Protein 1JU5 (pdb70)

Secondary structure (DSSP, 8-state):
--EETT--HHHHHHHHTTPPTTEEEEEE-SSSTTEEEEEEE-SS-EEEEEEE--SSSSPPPPPPSSPPTT-----EEETTEEESSHHHHHHHHHHS-SSSS---EES--/------------/--S-EEESS-B---SSSB--B-TT-EEEEEEE-SSS-EEEEEETTEEEEEESSSEEE---

Foldseek 3Di:
DQEDEPQDPVRLCVLLQVPDWQAWHKYADDPDPQKIWIWTNADRDIDIFIWHAADDPDWDDFDPPPDGDPDDGRFIDGDPDTHRDVVVVLVCQQVDPPDPHHHHDYSPD/DPDPPDPDPDDD/DQFKKFFQAFDQDPPPQADGGGHRGIWGFPDADPVRQWTWTADPVGIGIHGNPRMGGDDD

Sequence (181 aa):
SWYWGRLSRQEAVALLQGQRHGVFLVRDSSTSPGDYVLSVSENSRVSHYIINSSGPRPPVPPSPAQPPPGVSPSRLRIGDQEFDSLPALLEFYKIHYLDTTTLIEPVSREPGPAQPSVNTKDPNLFVALYDFVASGDNTLSITKGEKLRVLGYNHNGEWCEAQTKNGQGWVPSNYITPVNS

Nearest PDB structures (foldseek):
  1ju5-assembly1_A  TM=1.009E+00  e=1.070E-23  Homo sapiens
  2eyv-assembly1_A  TM=7.188E-01  e=1.011E-14  Homo sapiens
  2eyy-assembly1_A  TM=7.669E-01  e=6.465E-14  Homo sapiens
  2dvj-assembly1_A  TM=7.555E-01  e=4.407E-13  Homo sapiens
  1k9a-assembly2_B  TM=8.609E-01  e=3.218E-06  Rattus norvegicus

InterPro domains:
  IPR000980 SH2 domain [PF00017] (13-104)
  IPR000980 SH2 domain [PS50001] (13-118)
  IPR000980 SH2 domain [SM00252] (11-110)
  IPR001452 SH3 domain [PF00018] (138-184)
  IPR001452 SH3 domain [PF07653] (239-293)
  IPR001452 SH3 domain [PR00452] (135-145)
  IPR001452 SH3 domain [PR00452] (149-164)
  IPR001452 SH3 domain [PR00452] (166-175)
  IPR001452 SH3 domain [PR00452] (178-190)
  IPR001452 SH3 domain [PS50002] (132-192)
  IPR001452 SH3 domain [PS50002] (235-296)
  IPR001452 SH3 domain [SM00326] (135-191)
  IPR001452 SH3 domain [SM00326] (238-295)
  IPR035457 CRK, N-terminal SH3 domain [cd11758] (135-189)
  IPR035458 CRK, C-terminal SH3 domain [cd11759] (237-293)
  IPR036028 SH3-like domain superfamily [SSF50044] (61-227)
  IPR036028 SH3-like domain superfamily [SSF50044] (209-300)
  IPR036860 SH2 domain superfamily [G3DSA:3.30.505.10] (1-135)
  IPR036860 SH2 domain superfamily [SSF55550] (10-187)
  IPR051184 Tyrosine-phosphorylated adapter molecule [PTHR19969] (11-301)

GO terms:
  GO:0005515 protein binding (F, IPI)
  GO:0005829 cytosol (C, IDA)
  GO:0005737 cytoplasm (C, IDA)
  GO:0035591 signaling adaptor activity (F, IDA)
  GO:0032956 regulation of actin cytoskeleton organization (P, IDA)
  GO:0048013 ephrin receptor signaling pathway (P, IDA)
  GO:1900026 positive regulation of substrate adhesion-dependent cell spreading (P, IMP)
  GO:0030036 actin cytoskeleton organization (P, IMP)
  GO:0008360 regulation of cell shape (P, IMP)
  GO:0005634 nucleus (C, TAS)
  GO:0006357 regulation of transcription by RNA polymerase II (P, TAS)
  GO:0005829 cytosol (C, TAS)
  GO:0009966 regulation of signal transduction (P, IDA)
  GO:0045309 protein phosphorylated amino acid binding (F, IDA)
  GO:2000146 negative regulation of cell motility (P, IDA)
  GO:0061045 negative regulation of wound healing (P, IDA)
  GO:2000146 negative regulation of cell motility (P, IMP)
  GO:0061045 negative regulation of wound healing (P, IMP)
  GO:0001784 phosphotyrosine residue binding (F, IPI)
  GO:0017124 SH3 domain binding (F, IPI)

Radius of gyration: 19.54 Å; Cα contacts (8 Å, |Δi|>4): 380; chains: 3; bounding box: 59×37×31 Å

Solvent-accessible surface area: 11494 Å² total

CATH classification: 3.30.505.10

Structure (mmCIF, N/CA/C/O backbone):
data_1JU5
#
_entry.id   1JU5
#
_cell.length_a   ?
_cell.length_b   ?
_cell.length_c   ?
_cell.angle_alpha   ?
_cell.angle_beta   ?
_cell.angle_gamma   ?
#
loop_
_entity.id
_entity.type
_entity.pdbx_description
1 polymer Crk
2 polymer Crk
3 polymer Abl
#
loop_
_atom_site.group_PDB
_atom_site.id
_atom_site.type_symbol
_atom_site.label_atom_id
_atom_site.label_alt_id
_atom_site.label_comp_id
_atom_site.label_asym_id
_atom_site.label_entity_id
_atom_site.label_seq_id
_atom_site.pdbx_PDB_ins_code
_atom_site.Cartn_x
_atom_site.Cartn_y
_atom_site.Cartn_z
_atom_site.occupancy
_atom_site.B_iso_or_equiv
_atom_site.auth_seq_id
_atom_site.auth_comp_id
_atom_site.auth_asym_id
_atom_site.auth_atom_id
_atom_site.pdbx_PDB_model_num
ATOM 1 N N . SER A 1 1 ? -10.360 -11.383 8.242 1.00 0.00 12 SER A N 1
ATOM 2 C CA . SER A 1 1 ? -11.791 -11.459 7.848 1.00 0.00 12 SER A CA 1
ATOM 3 C C . SER A 1 1 ? -12.122 -10.428 6.773 1.00 0.00 12 SER A C 1
ATOM 4 O O . SER A 1 1 ? -12.747 -10.750 5.762 1.00 0.00 12 SER A O 1
ATOM 14 N N . TRP A 1 2 ? -11.699 -9.189 6.999 1.00 0.00 13 TRP A N 1
ATOM 15 C CA . TRP A 1 2 ? -11.950 -8.110 6.050 1.00 0.00 13 TRP A CA 1
ATOM 16 C C . TRP A 1 2 ? -10.792 -7.957 5.066 1.00 0.00 13 TRP A C 1
ATOM 17 O O . TRP A 1 2 ? -10.946 -7.354 4.005 1.00 0.00 13 TRP A O 1
ATOM 38 N N . TYR A 1 3 ? -9.631 -8.501 5.424 1.00 0.00 14 TYR A N 1
ATOM 39 C CA . TYR A 1 3 ? -8.452 -8.415 4.570 1.00 0.00 14 TYR A CA 1
ATOM 40 C C . TYR A 1 3 ? -8.465 -9.507 3.504 1.00 0.00 14 TYR A C 1
ATOM 41 O O . TYR A 1 3 ? -8.043 -10.637 3.752 1.00 0.00 14 TYR A O 1
ATOM 59 N N . TRP A 1 4 ? -8.947 -9.160 2.314 1.00 0.00 15 TRP A N 1
ATOM 60 C CA . TRP A 1 4 ? -9.010 -10.108 1.207 1.00 0.00 15 TRP A CA 1
ATOM 61 C C . TRP A 1 4 ? -7.852 -9.882 0.239 1.00 0.00 15 TRP A C 1
ATOM 62 O O . TRP A 1 4 ? -7.809 -8.875 -0.467 1.00 0.00 15 TRP A O 1
ATOM 83 N N . GLY A 1 5 ? -6.914 -10.823 0.215 1.00 0.00 16 GLY A N 1
ATOM 84 C CA . GLY A 1 5 ? -5.767 -10.702 -0.667 1.00 0.00 16 GLY A CA 1
ATOM 85 C C . GLY A 1 5 ? -5.923 -11.503 -1.945 1.00 0.00 16 GLY A C 1
ATOM 86 O O . GLY A 1 5 ? -6.306 -12.673 -1.910 1.00 0.00 16 GLY A O 1
ATOM 90 N N . ARG A 1 6 ? -5.622 -10.870 -3.076 1.00 0.00 17 ARG A N 1
ATOM 91 C CA . ARG A 1 6 ? -5.724 -11.524 -4.377 1.00 0.00 17 ARG A CA 1
ATOM 92 C C . ARG A 1 6 ? -7.181 -11.684 -4.798 1.00 0.00 17 ARG A C 1
ATOM 93 O O . ARG A 1 6 ? -7.519 -12.582 -5.569 1.00 0.00 17 ARG A O 1
ATOM 114 N N . LEU A 1 7 ? -8.041 -10.808 -4.288 1.00 0.00 18 LEU A N 1
ATOM 115 C CA . LEU A 1 7 ? -9.461 -10.855 -4.614 1.00 0.00 18 LEU A CA 1
ATOM 116 C C . LEU A 1 7 ? -9.735 -10.181 -5.955 1.00 0.00 18 LEU A C 1
ATOM 117 O O . LEU A 1 7 ? -9.543 -8.975 -6.106 1.00 0.00 18 LEU A O 1
ATOM 133 N N . SER A 1 8 ? -10.185 -10.969 -6.926 1.00 0.00 19 SER A N 1
ATOM 134 C CA . SER A 1 8 ? -10.485 -10.450 -8.255 1.00 0.00 19 SER A CA 1
ATOM 135 C C . SER A 1 8 ? -11.696 -9.523 -8.217 1.00 0.00 19 SER A C 1
ATOM 136 O O . SER A 1 8 ? -12.623 -9.729 -7.433 1.00 0.00 19 SER A O 1
ATOM 144 N N . ARG A 1 9 ? -11.682 -8.502 -9.068 1.00 0.00 20 ARG A N 1
ATOM 145 C CA . ARG A 1 9 ? -12.779 -7.544 -9.131 1.00 0.00 20 ARG A CA 1
ATOM 146 C C . ARG A 1 9 ? -14.108 -8.255 -9.365 1.00 0.00 20 ARG A C 1
ATOM 147 O O . ARG A 1 9 ? -15.080 -8.029 -8.644 1.00 0.00 20 ARG A O 1
ATOM 168 N N . GLN A 1 10 ? -14.144 -9.114 -10.379 1.00 0.00 21 GLN A N 1
ATOM 169 C CA . GLN A 1 10 ? -15.354 -9.858 -10.707 1.00 0.00 21 GLN A CA 1
ATOM 170 C C . GLN A 1 10 ? -15.838 -10.665 -9.507 1.00 0.00 21 GLN A C 1
ATOM 171 O O . GLN A 1 10 ? -17.038 -10.869 -9.327 1.00 0.00 21 GLN A O 1
ATOM 185 N N . GLU A 1 11 ? -14.895 -11.119 -8.688 1.00 0.00 22 GLU A N 1
ATOM 186 C CA . GLU A 1 11 ? -15.225 -11.902 -7.503 1.00 0.00 22 GLU A CA 1
ATOM 187 C C . GLU A 1 11 ? -15.909 -11.033 -6.453 1.00 0.00 22 GLU A C 1
ATOM 188 O O . GLU A 1 11 ? -16.985 -11.370 -5.959 1.00 0.00 22 GLU A O 1
ATOM 200 N N . ALA A 1 12 ? -15.278 -9.912 -6.118 1.00 0.00 23 ALA A N 1
ATOM 201 C CA . ALA A 1 12 ? -15.827 -8.994 -5.127 1.00 0.00 23 ALA A CA 1
ATOM 202 C C . ALA A 1 12 ? -17.286 -8.671 -5.430 1.00 0.00 23 ALA A C 1
ATOM 203 O O . ALA A 1 12 ? -18.163 -8.876 -4.593 1.00 0.00 23 ALA A O 1
ATOM 210 N N . VAL A 1 13 ? -17.538 -8.170 -6.635 1.00 0.00 24 VAL A N 1
ATOM 211 C CA . VAL A 1 13 ? -18.892 -7.824 -7.050 1.00 0.00 24 VAL A CA 1
ATOM 212 C C . VAL A 1 13 ? -19.826 -9.022 -6.923 1.00 0.00 24 VAL A C 1
ATOM 213 O O . VAL A 1 13 ? -20.940 -8.904 -6.413 1.00 0.00 24 VAL A O 1
ATOM 226 N N . ALA A 1 14 ? -19.364 -10.177 -7.393 1.00 0.00 25 ALA A N 1
ATOM 227 C CA . ALA A 1 14 ? -20.156 -11.400 -7.335 1.00 0.00 25 ALA A CA 1
ATOM 228 C C . ALA A 1 14 ? -20.484 -11.784 -5.895 1.00 0.00 25 ALA A C 1
ATOM 229 O O . ALA A 1 14 ? -21.433 -12.526 -5.643 1.00 0.00 25 ALA A O 1
ATOM 236 N N . LEU A 1 15 ? -19.695 -11.277 -4.952 1.00 0.00 26 LEU A N 1
ATOM 237 C CA . LEU A 1 15 ? -19.907 -11.573 -3.540 1.00 0.00 26 LEU A CA 1
ATOM 238 C C . LEU A 1 15 ? -20.805 -10.524 -2.891 1.00 0.00 26 LEU A C 1
ATOM 239 O O . LEU A 1 15 ? -21.709 -10.856 -2.125 1.00 0.00 26 LEU A O 1
ATOM 255 N N . LEU A 1 16 ? -20.550 -9.258 -3.205 1.00 0.00 27 LEU A N 1
ATOM 256 C CA . LEU A 1 16 ? -21.337 -8.161 -2.653 1.00 0.00 27 LEU A CA 1
ATOM 257 C C . LEU A 1 16 ? -22.667 -8.019 -3.387 1.00 0.00 27 LEU A C 1
ATOM 258 O O . LEU A 1 16 ? -23.631 -7.480 -2.843 1.00 0.00 27 LEU A O 1
ATOM 274 N N . GLN A 1 17 ? -22.714 -8.505 -4.624 1.00 0.00 28 GLN A N 1
ATOM 275 C CA . GLN A 1 17 ? -23.928 -8.430 -5.428 1.00 0.00 28 GLN A CA 1
ATOM 276 C C . GLN A 1 17 ? -25.130 -8.955 -4.648 1.00 0.00 28 GLN A C 1
ATOM 277 O O . GLN A 1 17 ? -25.161 -10.117 -4.243 1.00 0.00 28 GLN A O 1
ATOM 291 N N . GLY A 1 18 ? -26.118 -8.090 -4.441 1.00 0.00 29 GLY A N 1
ATOM 292 C CA . GLY A 1 18 ? -27.307 -8.485 -3.709 1.00 0.00 29 GLY A CA 1
ATOM 293 C C . GLY A 1 18 ? -27.090 -8.525 -2.205 1.00 0.00 29 GLY A C 1
ATOM 294 O O . GLY A 1 18 ? -27.941 -9.020 -1.466 1.00 0.00 29 GLY A O 1
ATOM 298 N N . GLN A 1 19 ? -25.952 -8.006 -1.749 1.00 0.00 30 GLN A N 1
ATOM 299 C CA . GLN A 1 19 ? -25.638 -7.990 -0.325 1.00 0.00 30 GLN A CA 1
ATOM 300 C C . GLN A 1 19 ? -26.138 -6.711 0.330 1.00 0.00 30 GLN A C 1
ATOM 301 O O . GLN A 1 19 ? -25.867 -5.607 -0.143 1.00 0.00 30 GLN A O 1
ATOM 315 N N . ARG A 1 20 ? -26.867 -6.872 1.427 1.00 0.00 31 ARG A N 1
ATOM 316 C CA . ARG A 1 20 ? -27.409 -5.739 2.165 1.00 0.00 31 ARG A CA 1
ATOM 317 C C . ARG A 1 20 ? -26.324 -4.696 2.428 1.00 0.00 31 ARG A C 1
ATOM 318 O O . ARG A 1 20 ? -25.134 -4.977 2.284 1.00 0.00 31 ARG A O 1
ATOM 339 N N . HIS A 1 21 ? -26.740 -3.490 2.802 1.00 0.00 32 HIS A N 1
ATOM 340 C CA . HIS A 1 21 ? -25.798 -2.407 3.070 1.00 0.00 32 HIS A CA 1
ATOM 341 C C . HIS A 1 21 ? -24.987 -2.679 4.334 1.00 0.00 32 HIS A C 1
ATOM 342 O O . HIS A 1 21 ? -25.472 -3.307 5.274 1.00 0.00 32 HIS A O 1
ATOM 357 N N . GLY A 1 22 ? -23.747 -2.201 4.347 1.00 0.00 33 GLY A N 1
ATOM 358 C CA . GLY A 1 22 ? -22.887 -2.403 5.498 1.00 0.00 33 GLY A CA 1
ATOM 359 C C . GLY A 1 22 ? -21.751 -3.368 5.213 1.00 0.00 33 GLY A C 1
ATOM 360 O O . GLY A 1 22 ? -20.757 -3.396 5.938 1.00 0.00 33 GLY A O 1
ATOM 364 N N . VAL A 1 23 ? -21.898 -4.161 4.156 1.00 0.00 34 VAL A N 1
ATOM 365 C CA . VAL A 1 23 ? -20.876 -5.130 3.779 1.00 0.00 34 VAL A CA 1
ATOM 366 C C . VAL A 1 23 ? -19.737 -4.460 3.018 1.00 0.00 34 VAL A C 1
ATOM 367 O O . VAL A 1 23 ? -19.958 -3.813 1.994 1.00 0.00 34 VAL A O 1
ATOM 380 N N . PHE A 1 24 ? -18.519 -4.621 3.524 1.00 0.00 35 PHE A N 1
ATOM 381 C CA . PHE A 1 24 ? -17.344 -4.031 2.892 1.00 0.00 35 PHE A CA 1
ATOM 382 C C . PHE A 1 24 ? -16.118 -4.917 3.085 1.00 0.00 35 PHE A C 1
ATOM 383 O O . PHE A 1 24 ? -16.071 -5.735 4.003 1.00 0.00 35 PHE A O 1
ATOM 400 N N . LEU A 1 25 ? -15.128 -4.750 2.214 1.00 0.00 36 LEU A N 1
ATOM 401 C CA . LEU A 1 25 ? -13.902 -5.537 2.292 1.00 0.00 36 LEU A CA 1
ATOM 402 C C . LEU A 1 25 ? -12.802 -4.923 1.432 1.00 0.00 36 LEU A C 1
ATOM 403 O O . LEU A 1 25 ? -13.077 -4.284 0.417 1.00 0.00 36 LEU A O 1
ATOM 419 N N . VAL A 1 26 ? -11.554 -5.126 1.843 1.00 0.00 37 VAL A N 1
ATOM 420 C CA . VAL A 1 26 ? -10.412 -4.598 1.108 1.00 0.00 37 VAL A CA 1
ATOM 421 C C . VAL A 1 26 ? -9.905 -5.615 0.089 1.00 0.00 37 VAL A C 1
ATOM 422 O O . VAL A 1 26 ? -9.975 -6.823 0.318 1.00 0.00 37 VAL A O 1
ATOM 435 N N . ARG A 1 27 ? -9.398 -5.123 -1.036 1.00 0.00 38 ARG A N 1
ATOM 436 C CA . ARG A 1 27 ? -8.885 -5.997 -2.085 1.00 0.00 38 ARG A CA 1
ATOM 437 C C . ARG A 1 27 ? -7.804 -5.296 -2.901 1.00 0.00 38 ARG A C 1
ATOM 438 O O . ARG A 1 27 ? -7.848 -4.082 -3.094 1.00 0.00 38 ARG A O 1
ATOM 459 N N . ASP A 1 28 ? -6.836 -6.070 -3.379 1.00 0.00 39 ASP A N 1
ATOM 460 C CA . ASP A 1 28 ? -5.744 -5.523 -4.176 1.00 0.00 39 ASP A CA 1
ATOM 461 C C . ASP A 1 28 ? -6.240 -5.093 -5.553 1.00 0.00 39 ASP A C 1
ATOM 462 O O . ASP A 1 28 ? -6.905 -5.858 -6.250 1.00 0.00 39 ASP A O 1
ATOM 471 N N . SER A 1 29 ? -5.911 -3.864 -5.938 1.00 0.00 40 SER A N 1
ATOM 472 C CA . SER A 1 29 ? -6.323 -3.334 -7.233 1.00 0.00 40 SER A CA 1
ATOM 473 C C . SER A 1 29 ? -5.692 -4.129 -8.372 1.00 0.00 40 SER A C 1
ATOM 474 O O . SER A 1 29 ? -4.615 -4.704 -8.218 1.00 0.00 40 SER A O 1
ATOM 482 N N . SER A 1 30 ? -6.371 -4.158 -9.515 1.00 0.00 41 SER A N 1
ATOM 483 C CA . SER A 1 30 ? -5.876 -4.884 -10.679 1.00 0.00 41 SER A CA 1
ATOM 484 C C . SER A 1 30 ? -4.907 -4.027 -11.487 1.00 0.00 41 SER A C 1
ATOM 485 O O . SER A 1 30 ? -3.808 -4.466 -11.824 1.00 0.00 41 SER A O 1
ATOM 493 N N . THR A 1 31 ? -5.322 -2.803 -11.796 1.00 0.00 42 THR A N 1
ATOM 494 C CA . THR A 1 31 ? -4.490 -1.886 -12.566 1.00 0.00 42 THR A CA 1
ATOM 495 C C . THR A 1 31 ? -3.687 -0.968 -11.650 1.00 0.00 42 THR A C 1
ATOM 496 O O . THR A 1 31 ? -3.282 0.124 -12.051 1.00 0.00 42 THR A O 1
ATOM 507 N N . SER A 1 32 ? -3.460 -1.416 -10.420 1.00 0.00 43 SER A N 1
ATOM 508 C CA . SER A 1 32 ? -2.704 -0.634 -9.448 1.00 0.00 43 SER A CA 1
ATOM 509 C C . SER A 1 32 ? -1.896 -1.546 -8.527 1.00 0.00 43 SER A C 1
ATOM 510 O O . SER A 1 32 ? -2.425 -2.081 -7.552 1.00 0.00 43 SER A O 1
ATOM 518 N N . PRO A 1 33 ? -0.598 -1.738 -8.823 1.00 0.00 44 PRO A N 1
ATOM 519 C CA . PRO A 1 33 ? 0.278 -2.591 -8.013 1.00 0.00 44 PRO A CA 1
ATOM 520 C C . PRO A 1 33 ? 0.512 -2.021 -6.619 1.00 0.00 44 PRO A C 1
ATOM 521 O O . PRO A 1 33 ? 0.738 -0.822 -6.458 1.00 0.00 44 PRO A O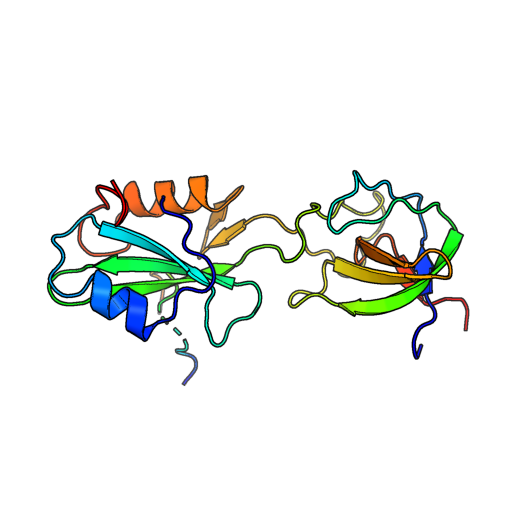 1
ATOM 532 N N . GLY A 1 34 ? 0.455 -2.888 -5.613 1.00 0.00 45 GLY A N 1
ATOM 533 C CA . GLY A 1 34 ? 0.663 -2.452 -4.245 1.00 0.00 45 GLY A CA 1
ATOM 534 C C . GLY A 1 34 ? -0.357 -1.421 -3.805 1.00 0.00 45 GLY A C 1
ATOM 535 O O . GLY A 1 34 ? -0.046 -0.525 -3.021 1.00 0.00 45 GLY A O 1
ATOM 539 N N . ASP A 1 35 ? -1.579 -1.547 -4.312 1.00 0.00 46 ASP A N 1
ATOM 540 C CA . ASP A 1 35 ? -2.649 -0.619 -3.968 1.00 0.00 46 ASP A CA 1
ATOM 541 C C . ASP A 1 35 ? -3.899 -1.370 -3.520 1.00 0.00 46 ASP A C 1
ATOM 542 O O . ASP A 1 35 ? -4.327 -2.325 -4.168 1.00 0.00 46 ASP A O 1
ATOM 551 N N . TYR A 1 36 ? -4.480 -0.931 -2.408 1.00 0.00 47 TYR A N 1
ATOM 552 C CA . TYR A 1 36 ? -5.681 -1.562 -1.873 1.00 0.00 47 TYR A CA 1
ATOM 553 C C . TYR A 1 36 ? -6.935 -0.871 -2.397 1.00 0.00 47 TYR A C 1
ATOM 554 O O . TYR A 1 36 ? -6.862 0.206 -2.989 1.00 0.00 47 TYR A O 1
ATOM 572 N N . VAL A 1 37 ? -8.085 -1.498 -2.176 1.00 0.00 48 VAL A N 1
ATOM 573 C CA . VAL A 1 37 ? -9.355 -0.946 -2.627 1.00 0.00 48 VAL A CA 1
ATOM 574 C C . VAL A 1 37 ? -10.464 -1.231 -1.620 1.00 0.00 48 VAL A C 1
ATOM 575 O O . VAL A 1 37 ? -10.582 -2.345 -1.111 1.00 0.00 48 VAL A O 1
ATOM 588 N N . LEU A 1 38 ? -11.275 -0.217 -1.336 1.00 0.00 49 LEU A N 1
ATOM 589 C CA . LEU A 1 38 ? -12.373 -0.358 -0.386 1.00 0.00 49 LEU A CA 1
ATOM 590 C C . LEU A 1 38 ? -13.660 -0.758 -1.098 1.00 0.00 49 LEU A C 1
ATOM 591 O O . LEU A 1 38 ? -14.228 0.024 -1.861 1.00 0.00 49 LEU A O 1
ATOM 607 N N . SER A 1 39 ? -14.117 -1.979 -0.842 1.00 0.00 50 SER A N 1
ATOM 608 C CA . SER A 1 39 ? -15.339 -2.482 -1.458 1.00 0.00 50 SER A CA 1
ATOM 609 C C . SER A 1 39 ? -16.539 -2.254 -0.545 1.00 0.00 50 SER A C 1
ATOM 610 O O . SER A 1 39 ? -16.455 -2.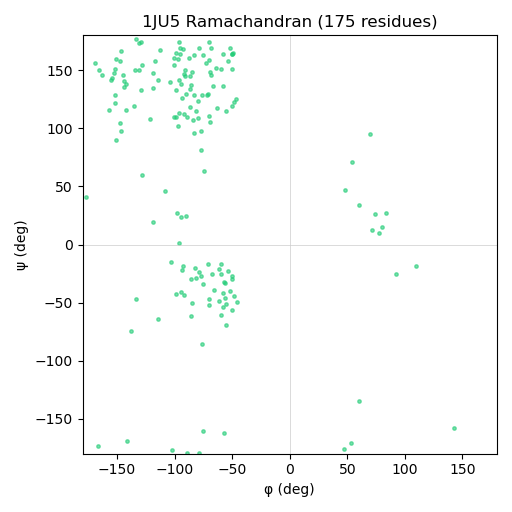449 0.667 1.00 0.00 50 SER A O 1
ATOM 618 N N . VAL A 1 40 ? -17.654 -1.838 -1.136 1.00 0.00 51 VAL A N 1
ATOM 619 C CA . VAL A 1 40 ? -18.872 -1.581 -0.376 1.00 0.00 51 VAL A CA 1
ATOM 620 C C . VAL A 1 40 ? -20.112 -1.808 -1.234 1.00 0.00 51 VAL A C 1
ATOM 621 O O . VAL A 1 40 ? -20.283 -1.175 -2.276 1.00 0.00 51 VAL A O 1
ATOM 634 N N . SER A 1 41 ? -20.973 -2.718 -0.790 1.00 0.00 52 SER A N 1
ATOM 635 C CA . SER A 1 41 ? -22.197 -3.031 -1.519 1.00 0.00 52 SER A CA 1
ATOM 636 C C . SER A 1 41 ? -23.255 -1.954 -1.299 1.00 0.00 52 SER A C 1
ATOM 637 O O . SER A 1 41 ? -23.970 -1.967 -0.298 1.00 0.00 52 SER A O 1
ATOM 645 N N . GLU A 1 42 ? -23.349 -1.024 -2.244 1.00 0.00 53 GLU A N 1
ATOM 646 C CA . GLU A 1 42 ? -24.321 0.059 -2.157 1.00 0.00 53 GLU A CA 1
ATOM 647 C C . GLU A 1 42 ? -25.726 -0.446 -2.473 1.00 0.00 53 GLU A C 1
ATOM 648 O O . GLU A 1 42 ? -25.995 -1.645 -2.399 1.00 0.00 53 GLU A O 1
ATOM 660 N N . ASN A 1 43 ? -26.620 0.474 -2.824 1.00 0.00 54 ASN A N 1
ATOM 661 C CA . ASN A 1 43 ? -27.996 0.117 -3.150 1.00 0.00 54 ASN A CA 1
ATOM 662 C C . ASN A 1 43 ? -28.086 -0.475 -4.553 1.00 0.00 54 ASN A C 1
ATOM 663 O O . ASN A 1 43 ? -28.435 0.218 -5.509 1.00 0.00 54 ASN A O 1
ATOM 674 N N . SER A 1 44 ? -27.767 -1.763 -4.669 1.00 0.00 55 SER A N 1
ATOM 675 C CA . SER A 1 44 ? -27.807 -2.464 -5.954 1.00 0.00 55 SER A CA 1
ATOM 676 C C . SER A 1 44 ? -26.554 -2.179 -6.782 1.00 0.00 55 SER A C 1
ATOM 677 O O . SER A 1 44 ? -26.522 -2.450 -7.983 1.00 0.00 55 SER A O 1
ATOM 685 N N . ARG A 1 45 ? -25.523 -1.633 -6.139 1.00 0.00 56 ARG A N 1
ATOM 686 C CA . ARG A 1 45 ? -24.275 -1.319 -6.826 1.00 0.00 56 ARG A CA 1
ATOM 687 C C . ARG A 1 45 ? -23.096 -1.379 -5.860 1.00 0.00 56 ARG A C 1
ATOM 688 O O . ARG A 1 45 ? -23.122 -0.762 -4.795 1.00 0.00 56 ARG A O 1
ATOM 709 N N . VAL A 1 46 ? -22.064 -2.127 -6.238 1.00 0.00 57 VAL A N 1
ATOM 710 C CA . VAL A 1 46 ? -20.878 -2.267 -5.402 1.00 0.00 57 VAL A CA 1
ATOM 711 C C . VAL A 1 46 ? -19.787 -1.287 -5.822 1.00 0.00 57 VAL A C 1
ATOM 712 O O . VAL A 1 46 ? -19.227 -1.397 -6.913 1.00 0.00 57 VAL A O 1
ATOM 725 N N . SER A 1 47 ? -19.489 -0.331 -4.948 1.00 0.00 58 SER A N 1
ATOM 726 C CA . SER A 1 47 ? -18.463 0.666 -5.227 1.00 0.00 58 SER A CA 1
ATOM 727 C C . SER A 1 47 ? -17.090 0.165 -4.792 1.00 0.00 58 SER A C 1
ATOM 728 O O . SER A 1 47 ? -16.985 -0.753 -3.979 1.00 0.00 58 SER A O 1
ATOM 736 N N . HIS A 1 48 ? -16.040 0.770 -5.338 1.00 0.00 59 HIS A N 1
ATOM 737 C CA . HIS A 1 48 ? -14.677 0.377 -5.002 1.00 0.00 59 HIS A CA 1
ATOM 738 C C . HIS A 1 48 ? -13.728 1.571 -5.057 1.00 0.00 59 HIS A C 1
ATOM 739 O O . HIS A 1 48 ? -13.349 2.025 -6.137 1.00 0.00 59 HIS A O 1
ATOM 754 N N . TYR A 1 49 ? -13.342 2.068 -3.886 1.00 0.00 60 TYR A N 1
ATOM 755 C CA . TYR A 1 49 ? -12.429 3.202 -3.798 1.00 0.00 60 TYR A CA 1
ATOM 756 C C . TYR A 1 49 ? -10.981 2.725 -3.841 1.00 0.00 60 TYR A C 1
ATOM 757 O O . TYR A 1 49 ? -10.659 1.655 -3.328 1.00 0.00 60 TYR A O 1
ATOM 775 N N . ILE A 1 50 ? -10.113 3.518 -4.461 1.00 0.00 61 ILE A N 1
ATOM 776 C CA . ILE A 1 50 ? -8.702 3.165 -4.574 1.00 0.00 61 ILE A CA 1
ATOM 777 C C . ILE A 1 50 ? -7.910 3.617 -3.351 1.00 0.00 61 ILE A C 1
ATOM 778 O O . ILE A 1 50 ? -8.049 4.751 -2.891 1.00 0.00 61 ILE A O 1
ATOM 794 N N . ILE A 1 51 ? -7.074 2.722 -2.832 1.00 0.00 62 ILE A N 1
ATOM 795 C CA . ILE A 1 51 ? -6.251 3.022 -1.666 1.00 0.00 62 ILE A CA 1
ATOM 796 C C . ILE A 1 51 ? -4.796 2.631 -1.911 1.00 0.00 62 ILE A C 1
ATOM 797 O O . ILE A 1 51 ? -4.512 1.696 -2.660 1.00 0.00 62 ILE A O 1
ATOM 813 N N . ASN A 1 52 ? -3.879 3.352 -1.273 1.00 0.00 63 ASN A N 1
ATOM 814 C CA . ASN A 1 52 ? -2.453 3.080 -1.422 1.00 0.00 63 ASN A CA 1
ATOM 815 C C . ASN A 1 52 ? -1.904 2.366 -0.190 1.00 0.00 63 ASN A C 1
ATOM 816 O O . ASN A 1 52 ? -2.272 2.685 0.940 1.00 0.00 63 ASN A O 1
ATOM 827 N N . SER A 1 53 ? -1.021 1.398 -0.417 1.00 0.00 64 SER A N 1
ATOM 828 C CA . SER A 1 53 ? -0.422 0.639 0.675 1.00 0.00 64 SER A CA 1
ATOM 829 C C . SER A 1 53 ? 1.027 0.283 0.363 1.00 0.00 64 SER A C 1
ATOM 830 O O . SER A 1 53 ? 1.384 0.046 -0.791 1.00 0.00 64 SER A O 1
ATOM 838 N N . SER A 1 54 ? 1.858 0.250 1.399 1.00 0.00 65 SER A N 1
ATOM 839 C CA . SER A 1 54 ? 3.270 -0.075 1.237 1.00 0.00 65 SER A CA 1
ATOM 840 C C . SER A 1 54 ? 3.447 -1.463 0.628 1.00 0.00 65 SER A C 1
ATOM 841 O O . SER A 1 54 ? 2.607 -2.345 0.809 1.00 0.00 65 SER A O 1
ATOM 849 N N . GLY A 1 55 ? 4.546 -1.646 -0.095 1.00 0.00 66 GLY A N 1
ATOM 850 C CA . GLY A 1 55 ? 4.820 -2.926 -0.726 1.00 0.00 66 GLY A CA 1
ATOM 851 C C . GLY A 1 55 ? 5.311 -3.973 0.259 1.00 0.00 66 GLY A C 1
ATOM 852 O O . GLY A 1 55 ? 4.516 -4.758 0.778 1.00 0.00 66 GLY A O 1
ATOM 856 N N . PRO A 1 56 ? 6.625 -4.010 0.543 1.00 0.00 67 PRO A N 1
ATOM 857 C CA . PRO A 1 56 ? 7.202 -4.975 1.480 1.00 0.00 67 PRO A CA 1
ATOM 858 C C . PRO A 1 56 ? 6.576 -4.881 2.863 1.00 0.00 67 PRO A C 1
ATOM 859 O O . PRO A 1 56 ? 5.927 -3.890 3.197 1.00 0.00 67 PRO A O 1
ATOM 870 N N . ARG A 1 57 ? 6.794 -5.909 3.670 1.00 0.00 68 ARG A N 1
ATOM 871 C CA . ARG A 1 57 ? 6.271 -5.931 5.027 1.00 0.00 68 ARG A CA 1
ATOM 872 C C . ARG A 1 57 ? 7.015 -4.916 5.893 1.00 0.00 68 ARG A C 1
ATOM 873 O O . ARG A 1 57 ? 6.396 -4.136 6.616 1.00 0.00 68 ARG A O 1
ATOM 894 N N . PRO A 1 58 ? 8.362 -4.902 5.822 1.00 0.00 69 PRO A N 1
ATOM 895 C CA . PRO A 1 58 ? 9.175 -3.966 6.594 1.00 0.00 69 PRO A CA 1
ATOM 896 C C . PRO A 1 58 ? 8.822 -2.515 6.292 1.00 0.00 69 PRO A C 1
ATOM 897 O O . PRO A 1 58 ? 8.671 -2.138 5.130 1.00 0.00 69 PRO A O 1
ATOM 908 N N . PRO A 1 59 ? 8.717 -1.670 7.328 1.00 0.00 70 PRO A N 1
ATOM 909 C CA . PRO A 1 59 ? 8.421 -0.259 7.148 1.00 0.00 70 PRO A CA 1
ATOM 910 C C . PRO A 1 59 ? 9.698 0.501 6.833 1.00 0.00 70 PRO A C 1
ATOM 911 O O . PRO A 1 59 ? 10.697 0.357 7.538 1.00 0.00 70 PRO A O 1
ATOM 922 N N . VAL A 1 60 ? 9.686 1.288 5.769 1.00 0.00 71 VAL A N 1
ATOM 923 C CA . VAL A 1 60 ? 10.878 2.022 5.392 1.00 0.00 71 VAL A CA 1
ATOM 924 C C . VAL A 1 60 ? 11.154 3.173 6.363 1.00 0.00 71 VAL A C 1
ATOM 925 O O . VAL A 1 60 ? 10.267 3.981 6.642 1.00 0.00 71 VAL A O 1
ATOM 938 N N . PRO A 1 61 ? 12.388 3.267 6.891 1.00 0.00 72 PRO A N 1
ATOM 939 C CA . PRO A 1 61 ? 12.758 4.322 7.822 1.00 0.00 72 PRO A CA 1
ATOM 940 C C . PRO A 1 61 ? 13.143 5.618 7.113 1.00 0.00 72 PRO A C 1
ATOM 941 O O . PRO A 1 61 ? 13.416 5.622 5.912 1.00 0.00 72 PRO A O 1
ATOM 952 N N . PRO A 1 62 ? 13.164 6.741 7.852 1.00 0.00 73 PRO A N 1
ATOM 953 C CA . PRO A 1 62 ? 13.511 8.050 7.294 1.00 0.00 73 PRO A CA 1
ATOM 954 C C . PRO A 1 62 ? 15.015 8.236 7.128 1.00 0.00 73 PRO A C 1
ATOM 955 O O . PRO A 1 62 ? 15.810 7.439 7.627 1.00 0.00 73 PRO A O 1
ATOM 966 N N . SER A 1 63 ? 15.397 9.296 6.425 1.00 0.00 74 SER A N 1
ATOM 967 C CA . SER A 1 63 ? 16.805 9.596 6.190 1.00 0.00 74 SER A CA 1
ATOM 968 C C . SER A 1 63 ? 17.327 10.594 7.221 1.00 0.00 74 SER A C 1
ATOM 969 O O . SER A 1 63 ? 16.552 11.185 7.973 1.00 0.00 74 SER A O 1
ATOM 977 N N . PRO A 1 64 ? 18.655 10.794 7.271 1.00 0.00 75 PRO A N 1
ATOM 978 C CA . PRO A 1 64 ? 19.280 11.725 8.216 1.00 0.00 75 PRO A CA 1
ATOM 979 C C . PRO A 1 64 ? 18.614 13.097 8.204 1.00 0.00 75 PRO A C 1
ATOM 980 O O . PRO A 1 64 ? 17.867 13.428 7.283 1.00 0.00 75 PRO A O 1
ATOM 991 N N . ALA A 1 65 ? 18.886 13.889 9.236 1.00 0.00 76 ALA A N 1
ATOM 992 C CA . ALA A 1 65 ? 18.310 15.224 9.348 1.00 0.00 76 ALA A CA 1
ATOM 993 C C . ALA A 1 65 ? 18.569 16.047 8.090 1.00 0.00 76 ALA A C 1
ATOM 994 O O . ALA A 1 65 ? 17.847 17.003 7.805 1.00 0.00 76 ALA A O 1
ATOM 1001 N N . GLN A 1 66 ? 19.597 15.670 7.337 1.00 0.00 77 GLN A N 1
ATOM 1002 C CA . GLN A 1 66 ? 19.939 16.376 6.108 1.00 0.00 77 GLN A CA 1
ATOM 1003 C C . GLN A 1 66 ? 18.881 16.132 5.035 1.00 0.00 77 GLN A C 1
ATOM 1004 O O . GLN A 1 66 ? 17.956 15.344 5.234 1.00 0.00 77 GLN A O 1
ATOM 1018 N N . PRO A 1 67 ? 19.000 16.807 3.880 1.00 0.00 78 PRO A N 1
ATOM 1019 C CA . PRO A 1 67 ? 18.044 16.655 2.780 1.00 0.00 78 PRO A CA 1
ATOM 1020 C C . PRO A 1 67 ? 17.767 15.187 2.455 1.00 0.00 78 PRO A C 1
ATOM 1021 O O . PRO A 1 67 ? 18.688 14.431 2.147 1.00 0.00 78 PRO A O 1
ATOM 1032 N N . PRO A 1 68 ? 16.493 14.760 2.521 1.00 0.00 79 PRO A N 1
ATOM 1033 C CA . PRO A 1 68 ? 16.109 13.380 2.236 1.00 0.00 79 PRO A CA 1
ATOM 1034 C C . PRO A 1 68 ? 15.854 13.139 0.749 1.00 0.00 79 PRO A C 1
ATOM 1035 O O . PRO A 1 68 ? 14.963 13.752 0.160 1.00 0.00 79 PRO A O 1
ATOM 1046 N N . PRO A 1 69 ? 16.630 12.241 0.116 1.00 0.00 80 PRO A N 1
ATOM 1047 C CA . PRO A 1 69 ? 16.471 11.930 -1.307 1.00 0.00 80 PRO A CA 1
ATOM 1048 C C . PRO A 1 69 ? 15.266 11.034 -1.571 1.00 0.00 80 PRO A C 1
ATOM 1049 O O . PRO A 1 69 ? 15.108 9.989 -0.939 1.00 0.00 80 PRO A O 1
ATOM 1060 N N . GLY A 1 70 ? 14.419 11.448 -2.508 1.00 0.00 81 GLY A N 1
ATOM 1061 C CA . GLY A 1 70 ? 13.238 10.670 -2.83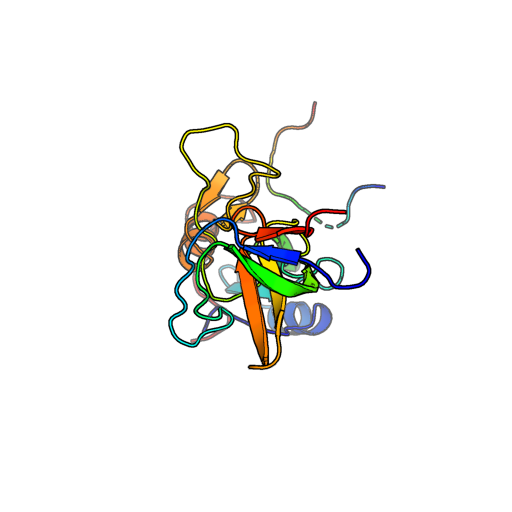9 1.00 0.00 81 GLY A CA 1
ATOM 1062 C C . GLY A 1 70 ? 12.458 10.244 -1.610 1.00 0.00 81 GLY A C 1
ATOM 1063 O O . GLY A 1 70 ? 12.071 9.083 -1.484 1.00 0.00 81 GLY A O 1
ATOM 1067 N N . VAL A 1 71 ? 12.228 11.187 -0.702 1.00 0.00 82 VAL A N 1
ATOM 1068 C CA . VAL A 1 71 ? 11.491 10.904 0.524 1.00 0.00 82 VAL A CA 1
ATOM 1069 C C . VAL A 1 71 ? 10.058 10.481 0.220 1.00 0.00 82 VAL A C 1
ATOM 1070 O O . VAL A 1 71 ? 9.276 11.252 -0.335 1.00 0.00 82 VAL A O 1
ATOM 1083 N N . SER A 1 72 ? 9.720 9.249 0.589 1.00 0.00 83 SER A N 1
ATOM 1084 C CA . SER A 1 72 ? 8.381 8.722 0.356 1.00 0.00 83 SER A CA 1
ATOM 1085 C C . SER A 1 72 ? 8.013 7.683 1.414 1.00 0.00 83 SER A C 1
ATOM 1086 O O . SER A 1 72 ? 8.262 6.490 1.236 1.00 0.00 83 SER A O 1
ATOM 1094 N N . PRO A 1 73 ? 7.413 8.124 2.533 1.00 0.00 84 PRO A N 1
ATOM 1095 C CA . PRO A 1 73 ? 7.012 7.226 3.622 1.00 0.00 84 PRO A CA 1
ATOM 1096 C C . PRO A 1 73 ? 6.134 6.078 3.133 1.00 0.00 84 PRO A C 1
ATOM 1097 O O . PRO A 1 73 ? 5.507 6.169 2.077 1.00 0.00 84 PRO A O 1
ATOM 1108 N N . SER A 1 74 ? 6.094 4.999 3.908 1.00 0.00 85 SER A N 1
ATOM 1109 C CA . SER A 1 74 ? 5.292 3.833 3.554 1.00 0.00 85 SER A CA 1
ATOM 1110 C C . SER A 1 74 ? 3.930 3.849 4.253 1.00 0.00 85 SER A C 1
ATOM 1111 O O . SER A 1 74 ? 3.132 2.928 4.083 1.00 0.00 85 SER A O 1
ATOM 1119 N N . ARG A 1 75 ? 3.664 4.894 5.036 1.00 0.00 86 ARG A N 1
ATOM 1120 C CA . ARG A 1 75 ? 2.396 5.008 5.747 1.00 0.00 86 ARG A CA 1
ATOM 1121 C C . ARG A 1 75 ? 1.219 4.832 4.793 1.00 0.00 86 ARG A C 1
ATOM 1122 O O . ARG A 1 75 ? 1.391 4.825 3.574 1.00 0.00 86 ARG A O 1
ATOM 1143 N N . LEU A 1 76 ? 0.024 4.691 5.357 1.00 0.00 87 LEU A N 1
ATOM 1144 C CA . LEU A 1 76 ? -1.182 4.516 4.557 1.00 0.00 87 LEU A CA 1
ATOM 1145 C C . LEU A 1 76 ? -1.736 5.867 4.117 1.00 0.00 87 LEU A C 1
ATOM 1146 O O . LEU A 1 76 ? -1.597 6.865 4.825 1.00 0.00 87 LEU A O 1
ATOM 1162 N N . ARG A 1 77 ? -2.360 5.894 2.945 1.00 0.00 88 ARG A N 1
ATOM 1163 C CA . ARG A 1 77 ? -2.930 7.126 2.414 1.00 0.00 88 ARG A CA 1
ATOM 1164 C C . ARG A 1 77 ? -4.225 6.849 1.658 1.00 0.00 88 ARG A C 1
ATOM 1165 O O . ARG A 1 77 ? -4.337 5.858 0.938 1.00 0.00 88 ARG A O 1
ATOM 1186 N N . ILE A 1 78 ? -5.200 7.735 1.829 1.00 0.00 89 ILE A N 1
ATOM 1187 C CA . ILE A 1 78 ? -6.489 7.592 1.165 1.00 0.00 89 ILE A CA 1
ATOM 1188 C C . ILE A 1 78 ? -7.196 8.938 1.050 1.00 0.00 89 ILE A C 1
ATOM 1189 O O . ILE A 1 78 ? -7.550 9.552 2.056 1.00 0.00 89 ILE A O 1
ATOM 1205 N N . GLY A 1 79 ? -7.398 9.391 -0.182 1.00 0.00 90 GLY A N 1
ATOM 1206 C CA . GLY A 1 79 ? -8.060 10.662 -0.403 1.00 0.00 90 GLY A CA 1
ATOM 1207 C C . GLY A 1 79 ? -7.318 11.821 0.233 1.00 0.00 90 GLY A C 1
ATOM 1208 O O . GLY A 1 79 ? -6.097 11.924 0.115 1.00 0.00 90 GLY A O 1
ATOM 1212 N N . ASP A 1 80 ? -8.057 12.696 0.909 1.00 0.00 91 ASP A N 1
ATOM 1213 C CA . ASP A 1 80 ? -7.464 13.856 1.567 1.00 0.00 91 ASP A CA 1
ATOM 1214 C C . ASP A 1 80 ? -7.054 13.540 3.006 1.00 0.00 91 ASP A C 1
ATOM 1215 O O . ASP A 1 80 ? -6.964 14.440 3.841 1.00 0.00 91 ASP A O 1
ATOM 1224 N N . GLN A 1 81 ? -6.808 12.265 3.295 1.00 0.00 92 GLN A N 1
ATOM 1225 C CA . GLN A 1 81 ? -6.412 11.854 4.637 1.00 0.00 92 GLN A CA 1
ATOM 1226 C C . GLN A 1 81 ? -5.556 10.591 4.596 1.00 0.00 92 GLN A C 1
ATOM 1227 O O . GLN A 1 81 ? -5.700 9.759 3.700 1.00 0.00 92 GLN A O 1
ATOM 1241 N N . GLU A 1 82 ? -4.668 10.455 5.576 1.00 0.00 93 GLU A N 1
ATOM 1242 C CA . GLU A 1 82 ? -3.788 9.294 5.658 1.00 0.00 93 GLU A CA 1
ATOM 1243 C C . GLU A 1 82 ? -4.130 8.442 6.877 1.00 0.00 93 GLU A C 1
ATOM 1244 O O . GLU A 1 82 ? -4.872 8.876 7.758 1.00 0.00 93 GLU A O 1
ATOM 1256 N N . PHE A 1 83 ? -3.587 7.229 6.922 1.00 0.00 94 PHE A N 1
ATOM 1257 C CA . PHE A 1 83 ? -3.842 6.323 8.035 1.00 0.00 94 PHE A CA 1
ATOM 1258 C C . PHE A 1 83 ? -2.625 5.449 8.320 1.00 0.00 94 PHE A C 1
ATOM 1259 O O . PHE A 1 83 ? -1.698 5.375 7.513 1.00 0.00 94 PHE A O 1
ATOM 1276 N N . ASP A 1 84 ? -2.632 4.794 9.477 1.00 0.00 95 ASP A N 1
ATOM 1277 C CA . ASP A 1 84 ? -1.525 3.932 9.875 1.00 0.00 95 ASP A CA 1
ATOM 1278 C C . ASP A 1 84 ? -1.542 2.614 9.106 1.00 0.00 95 ASP A C 1
ATOM 1279 O O . ASP A 1 84 ? -0.490 2.054 8.797 1.00 0.00 95 ASP A O 1
ATOM 1288 N N . SER A 1 85 ? -2.738 2.119 8.802 1.00 0.00 96 SER A N 1
ATOM 1289 C CA . SER A 1 85 ? -2.876 0.863 8.074 1.00 0.00 96 SER A CA 1
ATOM 1290 C C . SER A 1 85 ? -4.302 0.670 7.567 1.00 0.00 96 SER A C 1
ATOM 1291 O O . SER A 1 85 ? -5.141 1.565 7.679 1.00 0.00 96 SER A O 1
ATOM 1299 N N . LEU A 1 86 ? -4.566 -0.507 7.008 1.00 0.00 97 LEU A N 1
ATOM 1300 C CA . LEU A 1 86 ? -5.887 -0.827 6.478 1.00 0.00 97 LEU A CA 1
ATOM 1301 C C . LEU A 1 86 ? -6.948 -0.778 7.575 1.00 0.00 97 LEU A C 1
ATOM 1302 O O . LEU A 1 86 ? -8.001 -0.164 7.400 1.00 0.00 97 LEU A O 1
ATOM 1318 N N . PRO A 1 87 ? -6.688 -1.423 8.725 1.00 0.00 98 PRO A N 1
ATOM 1319 C CA . PRO A 1 87 ? -7.633 -1.439 9.842 1.00 0.00 98 PRO A CA 1
ATOM 1320 C C . PRO A 1 87 ? -8.200 -0.053 10.126 1.00 0.00 98 PRO A C 1
ATOM 1321 O O . PRO A 1 87 ? -9.414 0.124 10.232 1.00 0.00 98 PRO A O 1
ATOM 1332 N N . ALA A 1 88 ? -7.312 0.931 10.236 1.00 0.00 99 ALA A N 1
ATOM 1333 C CA . ALA A 1 88 ? -7.724 2.304 10.495 1.00 0.00 99 ALA A CA 1
ATOM 1334 C C . ALA A 1 88 ? -8.513 2.858 9.315 1.00 0.00 99 ALA A C 1
ATOM 1335 O O . ALA A 1 88 ? -9.495 3.578 9.492 1.00 0.00 99 ALA A O 1
ATOM 1342 N N . LEU A 1 89 ? -8.078 2.508 8.108 1.00 0.00 100 LEU A N 1
ATOM 1343 C CA . LEU A 1 89 ? -8.742 2.958 6.897 1.00 0.00 100 LEU A CA 1
ATOM 1344 C C . LEU A 1 89 ? -10.185 2.484 6.889 1.00 0.00 100 LEU A C 1
ATOM 1345 O O . LEU A 1 89 ? -11.106 3.291 6.867 1.00 0.00 100 LEU A O 1
ATOM 1361 N N . LEU A 1 90 ? -10.371 1.166 6.924 1.00 0.00 101 LEU A N 1
ATOM 1362 C CA . LEU A 1 90 ? -11.707 0.579 6.931 1.00 0.00 101 LEU A CA 1
ATOM 1363 C C . LEU A 1 90 ? -12.596 1.258 7.968 1.00 0.00 101 LEU A C 1
ATOM 1364 O O . LEU A 1 90 ? -13.755 1.572 7.698 1.00 0.00 101 LEU A O 1
ATOM 1380 N N . GLU A 1 91 ? -12.044 1.485 9.156 1.00 0.00 102 GLU A N 1
ATOM 1381 C CA . GLU A 1 91 ? -12.787 2.129 10.231 1.00 0.00 102 GLU A CA 1
ATOM 1382 C C . GLU A 1 91 ? -13.283 3.503 9.793 1.00 0.00 102 GLU A C 1
ATOM 1383 O O . GLU A 1 91 ? -14.418 3.885 10.078 1.00 0.00 102 GLU A O 1
ATOM 1395 N N . PHE A 1 92 ? -12.426 4.240 9.094 1.00 0.00 103 PHE A N 1
ATOM 1396 C CA . PHE A 1 92 ? -12.777 5.570 8.611 1.00 0.00 103 PHE A CA 1
ATOM 1397 C C . PHE A 1 92 ? -14.009 5.513 7.714 1.00 0.00 103 PHE A C 1
ATOM 1398 O O . PHE A 1 92 ? -14.986 6.227 7.939 1.00 0.00 103 PHE A O 1
ATOM 1415 N N . TYR A 1 93 ? -13.955 4.659 6.697 1.00 0.00 104 TYR A N 1
ATOM 1416 C CA . TYR A 1 93 ? -15.068 4.510 5.766 1.00 0.00 104 TYR A CA 1
ATOM 1417 C C . TYR A 1 93 ? -16.351 4.151 6.508 1.00 0.00 104 TYR A C 1
ATOM 1418 O O . TYR A 1 93 ? -17.446 4.540 6.102 1.00 0.00 104 TYR A O 1
ATOM 1436 N N . LYS A 1 94 ? -16.207 3.404 7.598 1.00 0.00 105 LYS A N 1
ATOM 1437 C CA . LYS A 1 94 ? -17.353 2.988 8.397 1.00 0.00 105 LYS A CA 1
ATOM 1438 C C . LYS A 1 94 ? -17.852 4.133 9.272 1.00 0.00 105 LYS A C 1
ATOM 1439 O O . LYS A 1 94 ? -19.031 4.191 9.623 1.00 0.00 105 LYS A O 1
ATOM 1458 N N . ILE A 1 95 ? -16.948 5.043 9.621 1.00 0.00 106 ILE A N 1
ATOM 1459 C CA . ILE A 1 95 ? -17.297 6.186 10.455 1.00 0.00 106 ILE A CA 1
ATOM 1460 C C . ILE A 1 95 ? -17.647 7.407 9.608 1.00 0.00 106 ILE A C 1
ATOM 1461 O O . ILE A 1 95 ? -18.332 8.318 10.072 1.00 0.00 106 ILE A O 1
ATOM 1477 N N . HIS A 1 96 ? -17.173 7.420 8.366 1.00 0.00 107 HIS A N 1
ATOM 1478 C CA . HIS A 1 96 ? -17.437 8.531 7.460 1.00 0.00 107 HIS A CA 1
ATOM 1479 C C . HIS A 1 96 ? -18.631 8.227 6.560 1.00 0.00 107 HIS A C 1
ATOM 1480 O O . HIS A 1 96 ? -19.165 7.118 6.573 1.00 0.00 107 HIS A O 1
ATOM 1495 N N . TYR A 1 97 ? -19.044 9.220 5.779 1.00 0.00 108 TYR A N 1
ATOM 1496 C CA . TYR A 1 97 ? -20.176 9.059 4.874 1.00 0.00 108 TYR A CA 1
ATOM 1497 C C . TYR A 1 97 ? -19.711 9.011 3.422 1.00 0.00 108 TYR A C 1
ATOM 1498 O O . TYR A 1 97 ? -20.288 9.665 2.553 1.00 0.00 108 TYR A O 1
ATOM 1516 N N . LEU A 1 98 ? -18.666 8.230 3.165 1.00 0.00 109 LEU A N 1
ATOM 1517 C CA . LEU A 1 98 ? -18.126 8.095 1.816 1.00 0.00 109 LEU A CA 1
ATOM 1518 C C . LEU A 1 98 ? -19.214 7.659 0.843 1.00 0.00 109 LEU A C 1
ATOM 1519 O O . LEU A 1 98 ? -19.639 8.428 -0.020 1.00 0.00 109 LEU A O 1
ATOM 1535 N N . ASP A 1 99 ? -19.660 6.418 0.994 1.00 0.00 110 ASP A N 1
ATOM 1536 C CA . ASP A 1 99 ? -20.700 5.865 0.139 1.00 0.00 110 ASP A CA 1
ATOM 1537 C C . ASP A 1 99 ? -22.039 5.857 0.866 1.00 0.00 110 ASP A C 1
ATOM 1538 O O . ASP A 1 99 ? -22.143 6.329 1.998 1.00 0.00 110 ASP A O 1
ATOM 1547 N N . THR A 1 100 ? -23.061 5.316 0.212 1.00 0.00 111 THR A N 1
ATOM 1548 C CA . THR A 1 100 ? -24.396 5.247 0.802 1.00 0.00 111 THR A CA 1
ATOM 1549 C C . THR A 1 100 ? -24.334 4.736 2.239 1.00 0.00 111 THR A C 1
ATOM 1550 O O . THR A 1 100 ? -23.778 3.671 2.504 1.00 0.00 111 THR A O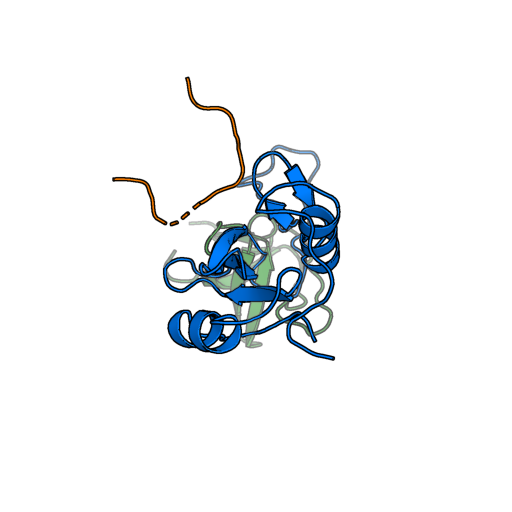 1
ATOM 1561 N N . THR A 1 101 ? -24.898 5.513 3.161 1.00 0.00 112 THR A N 1
ATOM 1562 C CA . THR A 1 101 ? -24.903 5.157 4.578 1.00 0.00 112 THR A CA 1
ATOM 1563 C C . THR A 1 101 ? -23.516 4.718 5.042 1.00 0.00 112 THR A C 1
ATOM 1564 O O . THR A 1 101 ? -22.551 4.766 4.279 1.00 0.00 112 THR A O 1
ATOM 1575 N N . THR A 1 102 ? -23.422 4.295 6.298 1.00 0.00 113 THR A N 1
ATOM 1576 C CA . THR A 1 102 ? -22.151 3.853 6.859 1.00 0.00 113 THR A CA 1
ATOM 1577 C C . THR A 1 102 ? -22.024 2.334 6.803 1.00 0.00 113 THR A C 1
ATOM 1578 O O . THR A 1 102 ? -23.022 1.623 6.684 1.00 0.00 113 THR A O 1
ATOM 1589 N N . LEU A 1 103 ? -20.792 1.843 6.890 1.00 0.00 114 LEU A N 1
ATOM 1590 C CA . LEU A 1 103 ? -20.540 0.407 6.850 1.00 0.00 114 LEU A CA 1
ATOM 1591 C C . LEU A 1 103 ? -20.988 -0.256 8.148 1.00 0.00 114 LEU A C 1
ATOM 1592 O O . LEU A 1 103 ? -21.071 0.392 9.192 1.00 0.00 114 LEU A O 1
ATOM 1608 N N . ILE A 1 104 ? -21.280 -1.551 8.077 1.00 0.00 115 ILE A N 1
ATOM 1609 C CA . ILE A 1 104 ? -21.724 -2.298 9.247 1.00 0.00 115 ILE A CA 1
ATOM 1610 C C . ILE A 1 104 ? -20.702 -3.357 9.646 1.00 0.00 115 ILE A C 1
ATOM 1611 O O . ILE A 1 104 ? -20.118 -3.293 10.728 1.00 0.00 115 ILE A O 1
ATOM 1627 N N . GLU A 1 105 ? -20.491 -4.332 8.768 1.00 0.00 116 GLU A N 1
ATOM 1628 C CA . GLU A 1 105 ? -19.540 -5.405 9.032 1.00 0.00 116 GLU A CA 1
ATOM 1629 C C . GLU A 1 105 ? -18.942 -5.938 7.732 1.00 0.00 116 GLU A C 1
ATOM 1630 O O . GLU A 1 105 ? -19.509 -5.749 6.656 1.00 0.00 116 GLU A O 1
ATOM 1642 N N . PRO A 1 106 ? -17.784 -6.615 7.816 1.00 0.00 117 PRO A N 1
ATOM 1643 C CA . PRO A 1 106 ? -17.111 -7.177 6.641 1.00 0.00 117 PRO A CA 1
ATOM 1644 C C . PRO A 1 106 ? -17.870 -8.360 6.050 1.00 0.00 117 PRO A C 1
ATOM 1645 O O . PRO A 1 106 ? -18.682 -8.990 6.728 1.00 0.00 117 PRO A O 1
ATOM 1656 N N . VAL A 1 107 ? -17.601 -8.656 4.783 1.00 0.00 118 VAL A N 1
ATOM 1657 C CA . VAL A 1 107 ? -18.259 -9.763 4.100 1.00 0.00 118 VAL A CA 1
ATOM 1658 C C . VAL A 1 107 ? -18.188 -11.041 4.929 1.00 0.00 118 VAL A C 1
ATOM 1659 O O . VAL A 1 107 ? -19.074 -11.892 4.854 1.00 0.00 118 VAL A O 1
ATOM 1672 N N . SER A 1 108 ? -17.128 -11.169 5.721 1.00 0.00 119 SER A N 1
ATOM 1673 C CA . SER A 1 108 ? -16.942 -12.343 6.565 1.00 0.00 119 SER A CA 1
ATOM 1674 C C . SER A 1 108 ? -17.801 -12.252 7.821 1.00 0.00 119 SER A C 1
ATOM 1675 O O . SER A 1 108 ? -18.541 -11.286 8.011 1.00 0.00 119 SER A O 1
ATOM 1683 N N . ARG A 1 109 ? -17.699 -13.263 8.677 1.00 0.00 120 ARG A N 1
ATOM 1684 C CA . ARG A 1 109 ? -18.467 -13.297 9.916 1.00 0.00 120 ARG A CA 1
ATOM 1685 C C . ARG A 1 109 ? -17.756 -14.135 10.974 1.00 0.00 120 ARG A C 1
ATOM 1686 O O . ARG A 1 109 ? -17.599 -13.643 12.111 1.00 0.00 120 ARG A O 1
ATOM 1708 N N . GLU B 2 1 ? -11.427 10.900 -18.905 1.00 0.00 217 GLU B N 1
ATOM 1709 C CA . GLU B 2 1 ? -10.256 10.043 -19.232 1.00 0.00 217 GLU B CA 1
ATOM 1710 C C . GLU B 2 1 ? -9.602 9.494 -17.966 1.00 0.00 217 GLU B C 1
ATOM 1711 O O . GLU B 2 1 ? -9.565 8.282 -17.753 1.00 0.00 217 GLU B O 1
ATOM 1725 N N . PRO B 2 2 ? -9.074 10.381 -17.105 1.00 0.00 218 PRO B N 1
ATOM 1726 C CA . PRO B 2 2 ? -8.420 9.977 -15.858 1.00 0.00 218 PRO B CA 1
ATOM 1727 C C . PRO B 2 2 ? -9.421 9.530 -14.797 1.00 0.00 218 PRO B C 1
ATOM 1728 O O . PRO B 2 2 ? -9.536 10.148 -13.739 1.00 0.00 218 PRO B O 1
ATOM 1739 N N . GLY B 2 3 ? -10.143 8.453 -15.089 1.00 0.00 219 GLY B N 1
ATOM 1740 C CA . GLY B 2 3 ? -11.124 7.942 -14.150 1.00 0.00 219 GLY B CA 1
ATOM 1741 C C 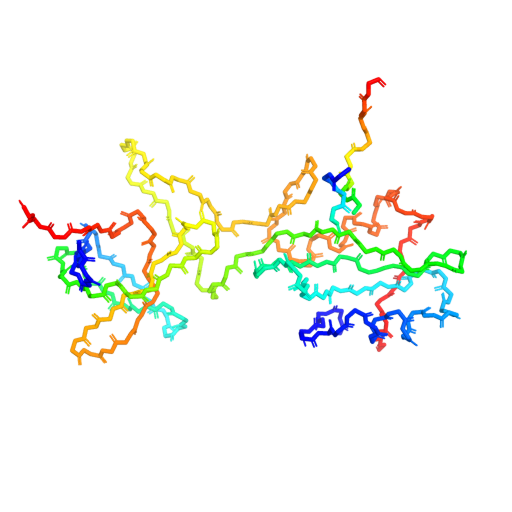. GLY B 2 3 ? -10.944 6.461 -13.871 1.00 0.00 219 GLY B C 1
ATOM 1742 O O . GLY B 2 3 ? -11.851 5.667 -14.118 1.00 0.00 219 GLY B O 1
ATOM 1746 N N . PRO B 2 4 ? -9.773 6.058 -13.349 1.00 0.00 220 PRO B N 1
ATOM 1747 C CA . PRO B 2 4 ? -9.489 4.654 -13.038 1.00 0.00 220 PRO B CA 1
ATOM 1748 C C . PRO B 2 4 ? -10.285 4.154 -11.837 1.00 0.00 220 PRO B C 1
ATOM 1749 O O . PRO B 2 4 ? -10.657 2.982 -11.770 1.00 0.00 220 PRO B O 1
ATOM 1784 N N . ALA B 2 6 ? -12.818 5.698 -8.088 1.00 0.00 222 ALA B N 1
ATOM 1785 C CA . ALA B 2 6 ? -13.667 6.743 -7.531 1.00 0.00 222 ALA B CA 1
ATOM 1786 C C . ALA B 2 6 ? -12.832 7.853 -6.902 1.00 0.00 222 ALA B C 1
ATOM 1787 O O . ALA B 2 6 ? -12.889 9.006 -7.331 1.00 0.00 222 ALA B O 1
ATOM 1794 N N . GLN B 2 7 ? -12.055 7.498 -5.884 1.00 0.00 223 GLN B N 1
ATOM 1795 C CA . GLN B 2 7 ? -11.207 8.465 -5.196 1.00 0.00 223 GLN B CA 1
ATOM 1796 C C . GLN B 2 7 ? -12.049 9.448 -4.385 1.00 0.00 223 GLN B C 1
ATOM 1797 O O . GLN B 2 7 ? -12.530 10.449 -4.915 1.00 0.00 223 GLN B O 1
ATOM 1811 N N . PRO B 2 8 ? -12.238 9.174 -3.083 1.00 0.00 224 PRO B N 1
ATOM 1812 C CA . PRO B 2 8 ? -13.025 10.041 -2.200 1.00 0.00 224 PRO B CA 1
ATOM 1813 C C . PRO B 2 8 ? -12.336 11.375 -1.934 1.00 0.00 224 PRO B C 1
ATOM 1814 O O . PRO B 2 8 ? -11.372 11.446 -1.172 1.00 0.00 224 PRO B O 1
ATOM 1825 N N . SER B 2 9 ? -12.838 12.430 -2.567 1.00 0.00 225 SER B N 1
ATOM 1826 C CA . SER B 2 9 ? -12.271 13.763 -2.398 1.00 0.00 225 SER B CA 1
ATOM 1827 C C . SER B 2 9 ? -13.369 14.796 -2.165 1.00 0.00 225 SER B C 1
ATOM 1828 O O . SER B 2 9 ? -13.270 15.629 -1.264 1.00 0.00 225 SER B O 1
ATOM 1836 N N . VAL B 2 10 ? -14.415 14.735 -2.982 1.00 0.00 226 VAL B N 1
ATOM 1837 C CA . VAL B 2 10 ? -15.532 15.665 -2.864 1.00 0.00 226 VAL B CA 1
ATOM 1838 C C . VAL B 2 10 ? -15.049 17.111 -2.891 1.00 0.00 226 VAL B C 1
ATOM 1839 O O . VAL B 2 10 ? -15.074 17.804 -1.874 1.00 0.00 226 VAL B O 1
ATOM 1852 N N . ASN B 2 11 ? -14.609 17.560 -4.062 1.00 0.00 227 ASN B N 1
ATOM 1853 C CA . ASN B 2 11 ? -14.120 18.925 -4.222 1.00 0.00 227 ASN B CA 1
ATOM 1854 C C . ASN B 2 11 ? -14.621 19.533 -5.528 1.00 0.00 227 ASN B C 1
ATOM 1855 O O . ASN B 2 11 ? -15.521 20.373 -5.528 1.00 0.00 227 ASN B O 1
ATOM 1866 N N . THR B 2 12 ? -14.033 19.103 -6.639 1.00 0.00 228 THR B N 1
ATOM 1867 C CA . THR B 2 12 ? -14.419 19.605 -7.952 1.00 0.00 228 THR B CA 1
ATOM 1868 C C . THR B 2 12 ? -14.368 21.128 -7.995 1.00 0.00 228 THR B C 1
ATOM 1869 O O . THR B 2 12 ? -13.874 21.769 -7.067 1.00 0.00 228 THR B O 1
ATOM 1880 N N . LYS B 2 13 ? -14.882 21.702 -9.078 1.00 0.00 229 LYS B N 1
ATOM 1881 C CA . LYS B 2 13 ? -14.894 23.151 -9.242 1.00 0.00 229 LYS B CA 1
ATOM 1882 C C . LYS B 2 13 ? -16.259 23.728 -8.879 1.00 0.00 229 LYS B C 1
ATOM 1883 O O . LYS B 2 13 ? -17.117 22.958 -8.399 1.00 0.00 229 LYS B O 1
ATOM 1903 N N . ASP C 3 1 ? 23.899 1.936 -13.762 1.00 0.00 62 ASP C N 1
ATOM 1904 C CA . ASP C 3 1 ? 24.028 0.961 -12.648 1.00 0.00 62 ASP C CA 1
ATOM 1905 C C . ASP C 3 1 ? 23.174 -0.279 -12.898 1.00 0.00 62 ASP C C 1
ATOM 1906 O O . ASP C 3 1 ? 22.060 -0.390 -12.386 1.00 0.00 62 ASP C O 1
ATOM 1917 N N . PRO C 3 2 ? 23.688 -1.234 -13.693 1.00 0.00 63 PRO C N 1
ATOM 1918 C CA . PRO C 3 2 ? 22.966 -2.471 -14.009 1.00 0.00 63 PRO C CA 1
ATOM 1919 C C . PRO C 3 2 ? 22.468 -3.186 -12.757 1.00 0.00 63 PRO C C 1
ATOM 1920 O O . PRO C 3 2 ? 21.360 -3.721 -12.736 1.00 0.00 63 PRO C O 1
ATOM 1931 N N . ASN C 3 3 ? 23.294 -3.190 -11.716 1.00 0.00 64 ASN C N 1
ATOM 1932 C CA . ASN C 3 3 ? 22.938 -3.839 -10.460 1.00 0.00 64 ASN C CA 1
ATOM 1933 C C . ASN C 3 3 ? 24.026 -3.631 -9.412 1.00 0.00 64 ASN C C 1
ATOM 1934 O O . ASN C 3 3 ? 24.360 -4.546 -8.659 1.00 0.00 64 ASN C O 1
ATOM 1945 N N . LEU C 3 4 ? 24.577 -2.422 -9.369 1.00 0.00 65 LEU C N 1
ATOM 1946 C CA . LEU C 3 4 ? 25.629 -2.095 -8.414 1.00 0.00 65 LEU C CA 1
ATOM 1947 C C . LEU C 3 4 ? 25.210 -0.930 -7.522 1.00 0.00 65 LEU C C 1
ATOM 1948 O O . LEU C 3 4 ? 25.142 0.214 -7.970 1.00 0.00 65 LEU C O 1
ATOM 1964 N N . PHE C 3 5 ? 24.931 -1.230 -6.258 1.00 0.00 66 PHE C N 1
ATOM 1965 C CA . PHE C 3 5 ? 24.519 -0.207 -5.303 1.00 0.00 66 PHE C CA 1
ATOM 1966 C C . PHE C 3 5 ? 25.277 -0.353 -3.988 1.00 0.00 66 PHE C C 1
ATOM 1967 O O . PHE C 3 5 ? 26.067 -1.282 -3.815 1.00 0.00 66 PHE C O 1
ATOM 1984 N N . VAL C 3 6 ? 25.033 0.571 -3.064 1.00 0.00 67 VAL C N 1
ATOM 1985 C CA . VAL C 3 6 ? 25.696 0.544 -1.767 1.00 0.00 67 VAL C CA 1
ATOM 1986 C C . VAL C 3 6 ? 24.859 1.246 -0.702 1.00 0.00 67 VAL C C 1
ATOM 1987 O O . VAL C 3 6 ? 24.207 2.256 -0.974 1.00 0.00 67 VAL C O 1
ATOM 2000 N N . ALA C 3 7 ? 24.884 0.705 0.513 1.00 0.00 68 ALA C N 1
ATOM 2001 C CA . ALA C 3 7 ? 24.132 1.279 1.622 1.00 0.00 68 ALA C CA 1
ATOM 2002 C C . ALA C 3 7 ? 24.933 2.374 2.318 1.00 0.00 68 ALA C C 1
ATOM 2003 O O . ALA C 3 7 ? 26.132 2.224 2.554 1.00 0.00 68 ALA C O 1
ATOM 2010 N N . LEU C 3 8 ? 24.264 3.475 2.642 1.00 0.00 69 LEU C N 1
ATOM 2011 C CA . LEU C 3 8 ? 24.916 4.597 3.308 1.00 0.00 69 LEU C CA 1
ATOM 2012 C C . LEU C 3 8 ? 24.938 4.396 4.820 1.00 0.00 69 LEU C C 1
ATOM 2013 O O . LEU C 3 8 ? 25.842 4.873 5.506 1.00 0.00 69 LEU C O 1
ATOM 2029 N N . TYR C 3 9 ? 23.936 3.691 5.334 1.00 0.00 70 TYR C N 1
ATOM 2030 C CA . TYR C 3 9 ? 23.841 3.432 6.767 1.00 0.00 70 TYR C CA 1
ATOM 2031 C C . TYR C 3 9 ? 23.637 1.944 7.036 1.00 0.00 70 TYR C C 1
ATOM 2032 O O . TYR C 3 9 ? 23.464 1.153 6.109 1.00 0.00 70 TYR C O 1
ATOM 2050 N N . ASP C 3 10 ? 23.659 1.571 8.311 1.00 0.00 71 ASP C N 1
ATOM 2051 C CA . ASP C 3 10 ? 23.477 0.178 8.703 1.00 0.00 71 ASP C CA 1
ATOM 2052 C C . ASP C 3 10 ? 22.001 -0.138 8.919 1.00 0.00 71 ASP C C 1
ATOM 2053 O O . ASP C 3 10 ? 21.390 0.326 9.882 1.00 0.00 71 ASP C O 1
ATOM 2062 N N . PHE C 3 11 ? 21.433 -0.932 8.017 1.00 0.00 72 PHE C N 1
ATOM 2063 C CA . PHE C 3 11 ? 20.028 -1.312 8.109 1.00 0.00 72 PHE C CA 1
ATOM 2064 C C . PHE C 3 11 ? 19.875 -2.668 8.790 1.00 0.00 72 PHE C C 1
ATOM 2065 O O . PHE C 3 11 ? 20.679 -3.576 8.574 1.00 0.00 72 PHE C O 1
ATOM 2082 N N . VAL C 3 12 ? 18.839 -2.799 9.612 1.00 0.00 73 VAL C N 1
ATOM 2083 C CA . VAL C 3 12 ? 18.582 -4.045 10.324 1.00 0.00 73 VAL C CA 1
ATOM 2084 C C . VAL C 3 12 ? 17.231 -4.634 9.932 1.00 0.00 73 VAL C C 1
ATOM 2085 O O . VAL C 3 12 ? 16.229 -3.922 9.864 1.00 0.00 73 VAL C O 1
ATOM 2098 N N . ALA C 3 13 ? 17.211 -5.938 9.675 1.00 0.00 74 ALA C N 1
ATOM 2099 C CA . ALA C 3 13 ? 15.983 -6.623 9.290 1.00 0.00 74 ALA C CA 1
ATOM 2100 C C . ALA C 3 13 ? 15.621 -7.708 10.299 1.00 0.00 74 ALA C C 1
ATOM 2101 O O . ALA C 3 13 ? 16.498 -8.323 10.905 1.00 0.00 74 ALA C O 1
ATOM 2108 N N . SER C 3 14 ? 14.324 -7.936 10.474 1.00 0.00 75 SER C N 1
ATOM 2109 C CA . SER C 3 14 ? 13.846 -8.947 11.410 1.00 0.00 75 SER C CA 1
ATOM 2110 C C . SER C 3 14 ? 13.506 -10.245 10.684 1.00 0.00 75 SER C C 1
ATOM 2111 O O . SER C 3 14 ? 12.667 -11.021 11.140 1.00 0.00 75 SER C O 1
ATOM 2119 N N . GLY C 3 15 ? 14.165 -10.474 9.553 1.00 0.00 76 GLY C N 1
ATOM 2120 C CA . GLY C 3 15 ? 13.919 -11.679 8.782 1.00 0.00 76 GLY C CA 1
ATOM 2121 C C . GLY C 3 15 ? 12.862 -11.479 7.714 1.00 0.00 76 GLY C C 1
ATOM 2122 O O . GLY C 3 15 ? 12.843 -12.190 6.710 1.00 0.00 76 GLY C O 1
ATOM 2126 N N . ASP C 3 16 ? 11.980 -10.510 7.931 1.00 0.00 77 ASP C N 1
ATOM 2127 C CA . ASP C 3 16 ? 10.914 -10.218 6.979 1.00 0.00 77 ASP C CA 1
ATOM 2128 C C . ASP C 3 16 ? 11.488 -9.895 5.603 1.00 0.00 77 ASP C C 1
ATOM 2129 O O . ASP C 3 16 ? 12.639 -10.216 5.309 1.00 0.00 77 ASP C O 1
ATOM 2138 N N . ASN C 3 17 ? 10.677 -9.259 4.764 1.00 0.00 78 ASN C N 1
ATOM 2139 C CA . ASN C 3 17 ? 11.104 -8.892 3.419 1.00 0.00 78 ASN C CA 1
ATOM 2140 C C . ASN C 3 17 ? 12.444 -8.160 3.454 1.00 0.00 78 ASN C C 1
ATOM 2141 O O . ASN C 3 17 ? 13.207 -8.195 2.489 1.00 0.00 78 ASN C O 1
ATOM 2152 N N . THR C 3 18 ? 12.723 -7.500 4.575 1.00 0.00 79 THR C N 1
ATOM 2153 C CA . THR C 3 18 ? 13.969 -6.758 4.740 1.00 0.00 79 THR C CA 1
ATOM 2154 C C . THR C 3 18 ? 15.150 -7.690 4.988 1.00 0.00 79 THR C C 1
ATOM 2155 O O . THR C 3 18 ? 14.974 -8.858 5.335 1.00 0.00 79 THR C O 1
ATOM 2166 N N . LEU C 3 19 ? 16.356 -7.158 4.811 1.00 0.00 80 LEU C N 1
ATOM 2167 C CA . LEU C 3 19 ? 17.576 -7.930 5.018 1.00 0.00 80 LEU C CA 1
ATOM 2168 C C . LEU C 3 19 ? 18.598 -7.120 5.811 1.00 0.00 80 LEU C C 1
ATOM 2169 O O . LEU C 3 19 ? 19.030 -6.054 5.375 1.00 0.00 80 LEU C O 1
ATOM 2185 N N . SER C 3 20 ? 18.978 -7.632 6.977 1.00 0.00 81 SER C N 1
ATOM 2186 C CA . SER C 3 20 ? 19.948 -6.953 7.828 1.00 0.00 81 SER C CA 1
ATOM 2187 C C . SER C 3 20 ? 21.239 -6.666 7.067 1.00 0.00 81 SER C C 1
ATOM 2188 O O . SER C 3 20 ? 21.952 -7.586 6.665 1.00 0.00 81 SER C O 1
ATOM 2196 N N . ILE C 3 21 ? 21.534 -5.385 6.872 1.00 0.00 82 ILE C N 1
ATOM 2197 C CA . ILE C 3 21 ? 22.739 -4.977 6.159 1.00 0.00 82 ILE C CA 1
ATOM 2198 C C . ILE C 3 21 ? 23.461 -3.854 6.896 1.00 0.00 82 ILE C C 1
ATOM 2199 O O . ILE C 3 21 ? 22.836 -3.052 7.591 1.00 0.00 82 ILE C O 1
ATOM 2215 N N . THR C 3 22 ? 24.780 -3.803 6.741 1.00 0.00 83 THR C N 1
ATOM 2216 C CA . THR C 3 22 ? 25.587 -2.778 7.393 1.00 0.00 83 THR C CA 1
ATOM 2217 C C . THR C 3 22 ? 25.709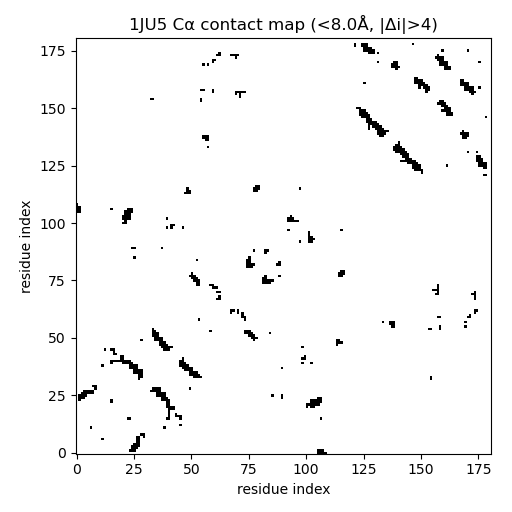 -1.534 6.519 1.00 0.00 83 THR C C 1
ATOM 2218 O O . THR C 3 22 ? 25.159 -1.479 5.419 1.00 0.00 83 THR C O 1
ATOM 2229 N N . LYS C 3 23 ? 26.433 -0.537 7.016 1.00 0.00 84 LYS C N 1
ATOM 2230 C CA . LYS C 3 23 ? 26.628 0.708 6.282 1.00 0.00 84 LYS C CA 1
ATOM 2231 C C . LYS C 3 23 ? 27.883 0.641 5.417 1.00 0.00 84 LYS C C 1
ATOM 2232 O O . LYS C 3 23 ? 28.847 -0.045 5.756 1.00 0.00 84 LYS C O 1
ATOM 2251 N N . GLY C 3 24 ? 27.863 1.360 4.299 1.00 0.00 85 GLY C N 1
ATOM 2252 C CA . GLY C 3 24 ? 29.005 1.370 3.403 1.00 0.00 85 GLY C CA 1
ATOM 2253 C C . GLY C 3 24 ? 29.180 0.062 2.653 1.00 0.00 85 GLY C C 1
ATOM 2254 O O . GLY C 3 24 ? 30.217 -0.167 2.030 1.00 0.00 85 GLY C O 1
ATOM 2258 N N . GLU C 3 25 ? 28.167 -0.800 2.707 1.00 0.00 86 GLU C N 1
ATOM 2259 C CA . GLU C 3 25 ? 28.223 -2.087 2.024 1.00 0.00 86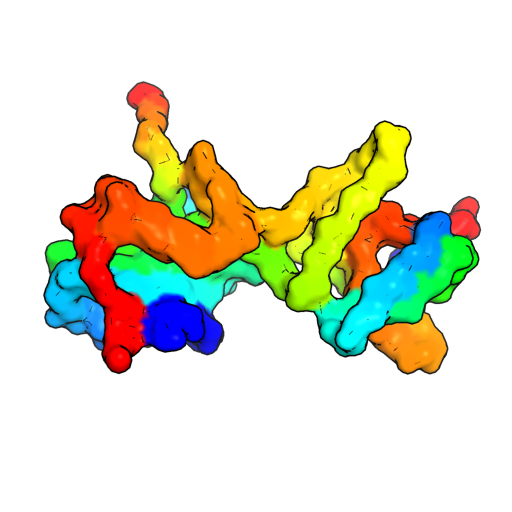 GLU C CA 1
ATOM 2260 C C . GLU C 3 25 ? 27.653 -1.978 0.614 1.00 0.00 86 GLU C C 1
ATOM 2261 O O . GLU C 3 25 ? 26.707 -1.229 0.373 1.00 0.00 86 GLU C O 1
ATOM 2273 N N . LYS C 3 26 ? 28.234 -2.731 -0.315 1.00 0.00 87 LYS C N 1
ATOM 2274 C CA . LYS C 3 26 ? 27.782 -2.718 -1.702 1.00 0.00 87 LYS C CA 1
ATOM 2275 C C . LYS C 3 26 ? 26.774 -3.835 -1.954 1.00 0.00 87 LYS C C 1
ATOM 2276 O O . LYS C 3 26 ? 27.047 -5.004 -1.681 1.00 0.00 87 LYS C O 1
ATOM 2295 N N . LEU C 3 27 ? 25.607 -3.467 -2.474 1.00 0.00 88 LEU C N 1
ATOM 2296 C CA . LEU C 3 27 ? 24.558 -4.440 -2.759 1.00 0.00 88 LEU C CA 1
ATOM 2297 C C . LEU C 3 27 ? 24.057 -4.298 -4.193 1.00 0.00 88 LEU C C 1
ATOM 2298 O O . LEU C 3 27 ? 24.149 -3.226 -4.790 1.00 0.00 88 LEU C O 1
ATOM 2314 N N . ARG C 3 28 ? 23.523 -5.387 -4.738 1.00 0.00 89 ARG C N 1
ATOM 2315 C CA . ARG C 3 28 ? 23.004 -5.382 -6.100 1.00 0.00 89 ARG C CA 1
ATOM 2316 C C . ARG C 3 28 ? 21.495 -5.163 -6.102 1.00 0.00 89 ARG C C 1
ATOM 2317 O O . ARG C 3 28 ? 20.723 -6.082 -5.829 1.00 0.00 89 ARG C O 1
ATOM 2338 N N . VAL C 3 29 ? 21.080 -3.937 -6.409 1.00 0.00 90 VAL C N 1
ATOM 2339 C CA . VAL C 3 29 ? 19.664 -3.596 -6.443 1.00 0.00 90 VAL C CA 1
ATOM 2340 C C . VAL C 3 29 ? 19.040 -3.955 -7.787 1.00 0.00 90 VAL C C 1
ATOM 2341 O O . VAL C 3 29 ? 19.289 -3.294 -8.795 1.00 0.00 90 VAL C O 1
ATOM 2354 N N . LEU C 3 30 ? 18.224 -5.003 -7.792 1.00 0.00 91 LEU C N 1
ATOM 2355 C CA . LEU C 3 30 ? 17.558 -5.449 -9.011 1.00 0.00 91 LEU C CA 1
ATOM 2356 C C . LEU C 3 30 ? 16.039 -5.372 -8.867 1.00 0.00 91 LEU C C 1
ATOM 2357 O O . LEU C 3 30 ? 15.304 -6.013 -9.619 1.00 0.00 91 LEU C O 1
ATOM 2373 N N . GLY C 3 31 ? 15.573 -4.587 -7.898 1.00 0.00 92 GLY C N 1
ATOM 2374 C CA . GLY C 3 31 ? 14.145 -4.447 -7.681 1.00 0.00 92 GLY C CA 1
ATOM 2375 C C . GLY C 3 31 ? 13.786 -3.139 -7.005 1.00 0.00 92 GLY C C 1
ATOM 2376 O O . GLY C 3 31 ? 14.498 -2.678 -6.112 1.00 0.00 92 GLY C O 1
ATOM 2380 N N . TYR C 3 32 ? 12.679 -2.539 -7.431 1.00 0.00 93 TYR C N 1
ATOM 2381 C CA . TYR C 3 32 ? 12.225 -1.275 -6.862 1.00 0.00 93 TYR C CA 1
ATOM 2382 C C . TYR C 3 32 ? 10.745 -1.341 -6.500 1.00 0.00 93 TYR C C 1
ATOM 2383 O O . TYR C 3 32 ? 10.063 -2.318 -6.810 1.00 0.00 93 TYR C O 1
ATOM 2401 N N . ASN C 3 33 ? 10.254 -0.295 -5.843 1.00 0.00 94 ASN C N 1
ATOM 2402 C CA . ASN C 3 33 ? 8.855 -0.234 -5.439 1.00 0.00 94 ASN C CA 1
ATOM 2403 C C . ASN C 3 33 ? 8.040 0.599 -6.423 1.00 0.00 94 ASN C C 1
ATOM 2404 O O . ASN C 3 33 ? 8.596 1.338 -7.236 1.00 0.00 94 ASN C O 1
ATOM 2415 N N . HIS C 3 34 ? 6.719 0.475 -6.343 1.00 0.00 95 HIS C N 1
ATOM 2416 C CA . HIS C 3 34 ? 5.827 1.217 -7.226 1.00 0.00 95 HIS C CA 1
ATOM 2417 C C . HIS C 3 34 ? 5.882 2.711 -6.926 1.00 0.00 95 HIS C C 1
ATOM 2418 O O . HIS C 3 34 ? 5.599 3.539 -7.792 1.00 0.00 95 HIS C O 1
ATOM 2433 N N . ASN C 3 35 ? 6.247 3.050 -5.694 1.00 0.00 96 ASN C N 1
ATOM 2434 C CA . ASN C 3 35 ? 6.338 4.446 -5.280 1.00 0.00 96 ASN C CA 1
ATOM 2435 C C . ASN C 3 35 ? 7.791 4.916 -5.221 1.00 0.00 96 ASN C C 1
ATOM 2436 O O . ASN C 3 35 ? 8.059 6.117 -5.170 1.00 0.00 96 ASN C O 1
ATOM 2447 N N . GLY C 3 36 ? 8.727 3.970 -5.230 1.00 0.00 97 GLY C N 1
ATOM 2448 C CA . GLY C 3 36 ? 10.134 4.322 -5.177 1.00 0.00 97 GLY C CA 1
ATOM 2449 C C . GLY C 3 36 ? 10.620 4.557 -3.761 1.00 0.00 97 GLY C C 1
ATOM 2450 O O . GLY C 3 36 ? 11.574 5.304 -3.540 1.00 0.00 97 GLY C O 1
ATOM 2454 N N . GLU C 3 37 ? 9.963 3.918 -2.798 1.00 0.00 98 GLU C N 1
ATOM 2455 C CA . GLU C 3 37 ? 10.333 4.060 -1.394 1.00 0.00 98 GLU C CA 1
ATOM 2456 C C . GLU C 3 37 ? 11.271 2.936 -0.967 1.00 0.00 98 GLU C C 1
ATOM 2457 O O . GLU C 3 37 ? 12.230 3.159 -0.227 1.00 0.00 98 GLU C O 1
ATOM 2469 N N . TRP C 3 38 ? 10.984 1.728 -1.437 1.00 0.00 99 TRP C N 1
ATOM 2470 C CA . TRP C 3 38 ? 11.797 0.565 -1.105 1.00 0.00 99 TRP C CA 1
ATOM 2471 C C . TRP C 3 38 ? 12.757 0.224 -2.239 1.00 0.00 99 TRP C C 1
ATOM 2472 O O . TRP C 3 38 ? 12.559 0.637 -3.382 1.00 0.00 99 TRP C O 1
ATOM 2493 N N . CYS C 3 39 ? 13.793 -0.539 -1.912 1.00 0.00 100 CYS C N 1
ATOM 2494 C CA . CYS C 3 39 ? 14.786 -0.951 -2.896 1.00 0.00 100 CYS C CA 1
ATOM 2495 C C . CYS C 3 39 ? 15.236 -2.382 -2.629 1.00 0.00 100 CYS C C 1
ATOM 2496 O O . CYS C 3 39 ? 15.820 -2.673 -1.586 1.00 0.00 100 CYS C O 1
ATOM 2504 N N . GLU C 3 40 ? 14.954 -3.276 -3.571 1.00 0.00 101 GLU C N 1
ATOM 2505 C CA . GLU C 3 40 ? 15.327 -4.678 -3.425 1.00 0.00 101 GLU C CA 1
ATOM 2506 C C . GLU C 3 40 ? 16.797 -4.890 -3.770 1.00 0.00 101 GLU C C 1
ATOM 2507 O O . GLU C 3 40 ? 17.190 -4.813 -4.934 1.00 0.00 101 GLU C O 1
ATOM 2519 N N . ALA C 3 41 ? 17.604 -5.156 -2.748 1.00 0.00 102 ALA C N 1
ATOM 2520 C CA . ALA C 3 41 ? 19.032 -5.378 -2.940 1.00 0.00 102 ALA C CA 1
ATOM 2521 C C . ALA C 3 41 ? 19.365 -6.866 -2.917 1.00 0.00 102 ALA C C 1
ATOM 2522 O O . ALA C 3 41 ? 18.647 -7.664 -2.316 1.00 0.00 102 ALA C O 1
ATOM 2529 N N . GLN C 3 42 ? 20.461 -7.230 -3.574 1.00 0.00 103 GLN C N 1
ATOM 2530 C CA . GLN C 3 42 ? 20.892 -8.622 -3.629 1.00 0.00 103 GLN C CA 1
ATOM 2531 C C . GLN C 3 42 ? 22.412 -8.722 -3.550 1.00 0.00 103 GLN C C 1
ATOM 2532 O O . GLN C 3 42 ? 23.129 -7.941 -4.176 1.00 0.00 103 GLN C O 1
ATOM 2546 N N . THR C 3 43 ? 22.896 -9.687 -2.776 1.00 0.00 104 THR C N 1
ATOM 2547 C CA . THR C 3 43 ? 24.331 -9.890 -2.615 1.00 0.00 104 THR C CA 1
ATOM 2548 C C . THR C 3 43 ? 24.672 -11.374 -2.554 1.00 0.00 104 THR C C 1
ATOM 2549 O O . THR C 3 43 ? 23.830 -12.227 -2.835 1.00 0.00 104 THR C O 1
ATOM 2560 N N . LYS C 3 44 ? 25.913 -11.676 -2.186 1.00 0.00 105 LYS C N 1
ATOM 2561 C CA . LYS C 3 44 ? 26.367 -13.058 -2.088 1.00 0.00 105 LYS C CA 1
ATOM 2562 C C . LYS C 3 44 ? 25.527 -13.837 -1.080 1.00 0.00 105 LYS C C 1
ATOM 2563 O O . LYS C 3 44 ? 25.409 -15.059 -1.168 1.00 0.00 105 LYS C O 1
ATOM 2582 N N . ASN C 3 45 ? 24.945 -13.121 -0.124 1.00 0.00 106 ASN C N 1
ATOM 2583 C CA . ASN C 3 45 ? 24.117 -13.744 0.902 1.00 0.00 106 ASN C CA 1
ATOM 2584 C C . ASN C 3 45 ? 22.708 -14.006 0.379 1.00 0.00 106 ASN C C 1
ATOM 2585 O O . ASN C 3 45 ? 22.036 -14.939 0.818 1.00 0.00 106 ASN C O 1
ATOM 2596 N N . GLY C 3 46 ? 22.267 -13.176 -0.561 1.00 0.00 107 GLY C N 1
ATOM 2597 C CA . GLY C 3 46 ? 20.940 -13.335 -1.127 1.00 0.00 107 GLY C CA 1
ATOM 2598 C C . GLY C 3 46 ? 20.264 -12.007 -1.405 1.00 0.00 107 GLY C C 1
ATOM 2599 O O . GLY C 3 46 ? 20.930 -10.983 -1.553 1.00 0.00 107 GLY C O 1
ATOM 2603 N N . GLN C 3 47 ? 18.937 -12.025 -1.477 1.00 0.00 108 GLN C N 1
ATOM 2604 C CA . GLN C 3 47 ? 18.170 -10.813 -1.740 1.00 0.00 108 GLN C CA 1
ATOM 2605 C C . GLN C 3 47 ? 17.690 -10.179 -0.438 1.00 0.00 108 GLN C C 1
ATOM 2606 O O . GLN C 3 47 ? 17.702 -10.816 0.615 1.00 0.00 108 GLN C O 1
ATOM 2620 N N . GLY C 3 48 ? 17.270 -8.921 -0.518 1.00 0.00 109 GLY C N 1
ATOM 2621 C CA . GLY C 3 48 ? 16.793 -8.222 0.660 1.00 0.00 109 GLY C CA 1
ATOM 2622 C C . GLY C 3 48 ? 16.118 -6.908 0.323 1.00 0.00 109 GLY C C 1
ATOM 2623 O O . GLY C 3 48 ? 16.384 -6.316 -0.724 1.00 0.00 109 GLY C O 1
ATOM 2627 N N . TRP C 3 49 ? 15.240 -6.449 1.212 1.00 0.00 110 TRP C N 1
ATOM 2628 C CA . TRP C 3 49 ? 14.525 -5.197 1.000 1.00 0.00 110 TRP C CA 1
ATOM 2629 C C . TRP C 3 49 ? 15.185 -4.055 1.763 1.00 0.00 110 TRP C C 1
ATOM 2630 O O . TRP C 3 49 ? 15.128 -3.998 2.991 1.00 0.00 110 TRP C O 1
ATOM 2651 N N . VAL C 3 50 ? 15.810 -3.148 1.020 1.00 0.00 111 VAL C N 1
ATOM 2652 C CA . VAL C 3 50 ? 16.484 -2.001 1.613 1.00 0.00 111 VAL C CA 1
ATOM 2653 C C . VAL C 3 50 ? 15.790 -0.700 1.216 1.00 0.00 111 VAL C C 1
ATOM 2654 O O . VAL C 3 50 ? 15.346 -0.548 0.079 1.00 0.00 111 VAL C O 1
ATOM 2667 N N . PRO C 3 51 ? 15.688 0.258 2.151 1.00 0.00 112 PRO C N 1
ATOM 2668 C CA . PRO C 3 51 ? 15.043 1.549 1.890 1.00 0.00 112 PRO C CA 1
ATOM 2669 C C . PRO C 3 51 ? 15.566 2.207 0.616 1.00 0.00 112 PRO C C 1
ATOM 2670 O O . PRO C 3 51 ? 16.615 1.827 0.097 1.00 0.00 112 PRO C O 1
ATOM 2681 N N . SER C 3 52 ? 14.827 3.192 0.114 1.00 0.00 113 SER C N 1
ATOM 2682 C CA . SER C 3 52 ? 15.221 3.896 -1.103 1.00 0.00 113 SER C CA 1
ATOM 2683 C C . SER C 3 52 ? 16.249 4.987 -0.808 1.00 0.00 113 SER C C 1
ATOM 2684 O O . SER C 3 52 ? 16.966 5.431 -1.704 1.00 0.00 113 SER C O 1
ATOM 2692 N N . ASN C 3 53 ? 16.312 5.422 0.447 1.00 0.00 114 ASN C N 1
ATOM 2693 C CA . ASN C 3 53 ? 17.250 6.467 0.844 1.00 0.00 114 ASN C CA 1
ATOM 2694 C C . ASN C 3 53 ? 18.496 5.877 1.498 1.00 0.00 114 ASN C C 1
ATOM 2695 O O . ASN C 3 53 ? 19.615 6.316 1.231 1.00 0.00 114 ASN C O 1
ATOM 2706 N N . TYR C 3 54 ? 18.297 4.887 2.361 1.00 0.00 115 TYR C N 1
ATOM 2707 C CA . TYR C 3 54 ? 19.409 4.246 3.057 1.00 0.00 115 TYR C CA 1
ATOM 2708 C C . TYR C 3 54 ? 20.401 3.623 2.075 1.00 0.00 115 TYR C C 1
ATOM 2709 O O . TYR C 3 54 ? 21.537 3.321 2.442 1.00 0.00 115 TYR C O 1
ATOM 2727 N N . ILE C 3 55 ? 19.974 3.433 0.829 1.00 0.00 116 ILE C N 1
ATOM 2728 C CA . ILE C 3 55 ? 20.838 2.846 -0.188 1.00 0.00 116 ILE C CA 1
ATOM 2729 C C . ILE C 3 55 ? 21.105 3.830 -1.322 1.00 0.00 116 ILE C C 1
ATOM 2730 O O . ILE C 3 55 ? 20.338 4.770 -1.535 1.00 0.00 116 ILE C O 1
ATOM 2746 N N . THR C 3 56 ? 22.197 3.609 -2.048 1.00 0.00 117 THR C N 1
ATOM 2747 C CA . THR C 3 56 ? 22.562 4.478 -3.160 1.00 0.00 117 THR C CA 1
ATOM 2748 C C . THR C 3 56 ? 23.583 3.805 -4.074 1.00 0.00 117 THR C C 1
ATOM 2749 O O . THR C 3 56 ? 24.434 3.044 -3.613 1.00 0.00 117 THR C O 1
ATOM 2760 N N . PRO C 3 57 ? 23.513 4.080 -5.388 1.00 0.00 118 PRO C N 1
ATOM 2761 C CA . PRO C 3 57 ? 24.437 3.498 -6.367 1.00 0.00 118 PRO C CA 1
ATOM 2762 C C . PRO C 3 57 ? 25.896 3.663 -5.954 1.00 0.00 118 PRO C C 1
ATOM 2763 O O . PRO C 3 57 ? 26.252 4.616 -5.260 1.00 0.00 118 PRO C O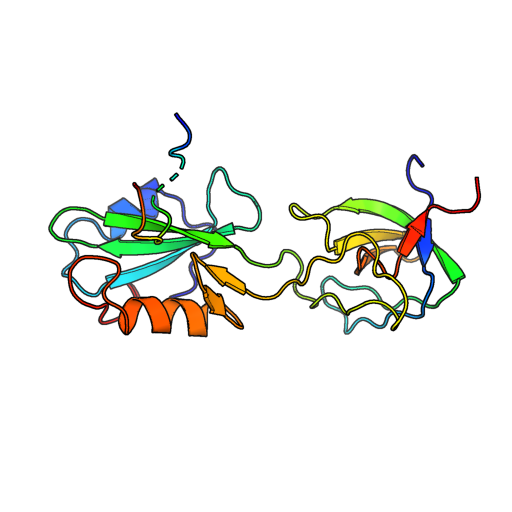 1
ATOM 2774 N N . VAL C 3 58 ? 26.736 2.728 -6.385 1.00 0.00 119 VAL C N 1
ATOM 2775 C CA . VAL C 3 58 ? 28.157 2.769 -6.060 1.00 0.00 119 VAL C CA 1
ATOM 2776 C C . VAL C 3 58 ? 28.847 3.935 -6.759 1.00 0.00 119 VAL C C 1
ATOM 2777 O O . VAL C 3 58 ? 28.268 4.578 -7.634 1.00 0.00 119 VAL C O 1
ATOM 2790 N N . ASN C 3 59 ? 30.089 4.202 -6.367 1.00 0.00 120 ASN C N 1
ATOM 2791 C CA . ASN C 3 59 ? 30.859 5.291 -6.957 1.00 0.00 120 ASN C CA 1
ATOM 2792 C C . ASN C 3 59 ? 31.253 4.963 -8.393 1.00 0.00 120 ASN C C 1
ATOM 2793 O O . ASN C 3 59 ? 32.081 4.086 -8.636 1.00 0.00 120 ASN C O 1
ATOM 2804 N N . SER C 3 60 ? 30.653 5.674 -9.343 1.00 0.00 121 SER C N 1
ATOM 2805 C CA . SER C 3 60 ? 30.941 5.459 -10.756 1.00 0.00 121 SER C CA 1
ATOM 2806 C C . SER C 3 60 ? 31.527 6.717 -11.389 1.00 0.00 121 SER C C 1
ATOM 2807 O O . SER C 3 60 ? 32.179 7.496 -10.662 1.00 0.00 121 SER C O 1
#

Organism: Homo sapiens (NCBI:txid9606)